Protein AF-A0A1F8FNV5-F1 (afdb_monomer_lite)

Structure (mmCIF, N/CA/C/O backbone):
data_AF-A0A1F8FNV5-F1
#
_entry.id   AF-A0A1F8FNV5-F1
#
loop_
_atom_site.group_PDB
_atom_site.id
_atom_site.type_symbol
_atom_site.label_atom_id
_atom_site.label_alt_id
_atom_site.label_comp_id
_atom_site.label_asym_id
_atom_site.label_entity_id
_atom_site.label_seq_id
_atom_site.pdbx_PDB_ins_code
_atom_site.Cartn_x
_atom_site.Cartn_y
_atom_site.Cartn_z
_atom_site.occupancy
_atom_site.B_iso_or_equiv
_atom_site.auth_seq_id
_atom_site.auth_comp_id
_atom_site.auth_asym_id
_atom_site.auth_atom_id
_atom_site.pdbx_PDB_model_num
ATOM 1 N N . MET A 1 1 ? -3.161 11.944 -20.448 1.00 60.00 1 MET A N 1
ATOM 2 C CA . MET A 1 1 ? -2.754 11.428 -19.120 1.00 60.00 1 MET A CA 1
ATOM 3 C C . MET A 1 1 ? -1.328 11.882 -18.838 1.00 60.00 1 MET A C 1
ATOM 5 O O . MET A 1 1 ? -0.490 11.651 -19.702 1.00 60.00 1 MET A O 1
ATOM 9 N N . ILE A 1 2 ? -1.041 12.537 -17.702 1.00 72.31 2 ILE A N 1
ATOM 10 C CA . ILE A 1 2 ? 0.276 13.173 -17.463 1.00 72.31 2 ILE A CA 1
ATOM 11 C C . ILE A 1 2 ? 1.441 12.173 -17.556 1.00 72.31 2 ILE A C 1
ATOM 13 O O . ILE A 1 2 ? 2.494 12.492 -18.090 1.00 72.31 2 ILE A O 1
ATOM 17 N N . TRP A 1 3 ? 1.211 10.926 -17.130 1.00 73.56 3 TRP A N 1
ATOM 18 C CA . TRP A 1 3 ? 2.199 9.847 -17.158 1.00 73.56 3 TRP A CA 1
ATOM 19 C C . TRP A 1 3 ? 2.614 9.444 -18.574 1.00 73.56 3 TRP A C 1
ATOM 21 O O . TRP A 1 3 ? 3.710 8.929 -18.764 1.00 73.56 3 TRP A O 1
ATOM 31 N N . GLY A 1 4 ? 1.788 9.743 -19.581 1.00 73.06 4 GLY A N 1
ATOM 32 C CA . GLY A 1 4 ? 2.148 9.562 -20.985 1.00 73.06 4 GLY A CA 1
ATOM 33 C C . GLY A 1 4 ? 3.328 10.435 -21.425 1.00 73.06 4 GLY A C 1
ATOM 34 O O . GLY A 1 4 ? 4.064 10.023 -22.313 1.00 73.06 4 GLY A O 1
ATOM 35 N N . PHE A 1 5 ? 3.556 11.585 -20.776 1.00 72.69 5 PHE A N 1
ATOM 36 C CA . PHE A 1 5 ? 4.727 12.435 -21.029 1.00 72.69 5 PHE A CA 1
ATOM 37 C C . PHE A 1 5 ? 6.020 11.889 -20.412 1.00 72.69 5 PHE A C 1
ATOM 39 O O . PHE A 1 5 ? 7.098 12.283 -20.841 1.00 72.69 5 PHE A O 1
ATOM 46 N N . PHE A 1 6 ? 5.922 11.018 -19.404 1.00 70.31 6 PHE A N 1
ATOM 47 C CA . PHE A 1 6 ? 7.083 10.423 -18.736 1.00 70.31 6 PHE A CA 1
ATOM 48 C C . PHE A 1 6 ? 7.410 9.038 -19.299 1.00 70.31 6 PHE A C 1
ATOM 50 O O . PHE A 1 6 ? 8.561 8.745 -19.576 1.00 70.31 6 PHE A O 1
ATOM 57 N N . TYR A 1 7 ? 6.394 8.205 -19.539 1.00 73.44 7 TYR A N 1
ATOM 58 C CA . TYR A 1 7 ? 6.582 6.808 -19.943 1.00 73.44 7 TYR A CA 1
ATOM 59 C C . TYR A 1 7 ? 6.260 6.540 -21.425 1.00 73.44 7 TYR A C 1
ATOM 61 O O . TYR A 1 7 ? 6.540 5.462 -21.947 1.00 73.44 7 TYR A O 1
ATOM 69 N N . GLY A 1 8 ? 5.671 7.504 -22.138 1.00 82.12 8 GLY A N 1
ATOM 70 C CA . GLY A 1 8 ? 5.003 7.282 -23.424 1.00 82.12 8 GLY A CA 1
ATOM 71 C C . GLY A 1 8 ? 3.547 6.839 -23.242 1.00 82.12 8 GLY A C 1
ATOM 72 O O . GLY A 1 8 ? 3.160 6.344 -22.185 1.00 82.12 8 GLY A O 1
ATOM 73 N N . PHE A 1 9 ? 2.713 7.016 -24.271 1.00 85.38 9 PHE A N 1
ATOM 74 C CA . PHE A 1 9 ? 1.255 6.857 -24.153 1.00 85.38 9 PHE A CA 1
ATOM 75 C C . PHE A 1 9 ? 0.815 5.479 -23.626 1.00 85.38 9 PHE A C 1
ATOM 77 O O . PHE A 1 9 ? 0.011 5.410 -22.698 1.00 85.38 9 PHE A O 1
ATOM 84 N N . ILE A 1 10 ? 1.370 4.392 -24.172 1.00 86.50 10 ILE A N 1
ATOM 85 C CA . ILE A 1 10 ? 0.997 3.016 -23.802 1.00 86.50 10 ILE A CA 1
ATOM 86 C C . ILE A 1 10 ? 1.397 2.711 -22.353 1.00 86.50 10 ILE A C 1
ATOM 88 O O . ILE A 1 10 ? 0.556 2.341 -21.540 1.00 86.50 10 ILE A O 1
ATOM 92 N N . ALA A 1 11 ? 2.671 2.913 -22.019 1.00 86.88 11 ALA A N 1
ATOM 93 C CA . ALA A 1 11 ? 3.224 2.629 -20.697 1.00 86.88 11 ALA A CA 1
ATOM 94 C C . ALA A 1 11 ? 2.630 3.544 -19.612 1.00 86.88 11 ALA A C 1
ATOM 96 O O . ALA A 1 11 ? 2.249 3.079 -18.541 1.00 86.88 11 ALA A O 1
ATOM 97 N N . GLY A 1 12 ? 2.422 4.826 -19.927 1.00 87.38 12 GLY A N 1
ATOM 98 C CA . GLY A 1 12 ? 1.705 5.752 -19.058 1.00 87.38 12 GLY A CA 1
ATOM 99 C C . GLY A 1 12 ? 0.284 5.268 -18.772 1.00 87.38 12 GLY A C 1
ATOM 100 O O . GLY A 1 12 ? -0.106 5.224 -17.610 1.00 87.38 12 GLY A O 1
ATOM 101 N N . THR A 1 13 ? -0.466 4.855 -19.804 1.00 89.31 13 THR A N 1
ATOM 102 C CA . THR A 1 13 ? -1.828 4.294 -19.668 1.00 89.31 13 THR A CA 1
ATOM 103 C C . THR A 1 13 ? -1.838 3.046 -18.794 1.00 89.31 13 THR A C 1
ATOM 105 O O . THR A 1 13 ? -2.632 2.962 -17.859 1.00 89.31 13 THR A O 1
ATOM 108 N N . ALA A 1 14 ? -0.914 2.118 -19.039 1.00 91.31 14 ALA A N 1
ATOM 109 C CA . ALA A 1 14 ? -0.746 0.908 -18.243 1.00 91.31 14 ALA A CA 1
ATOM 110 C C . ALA A 1 14 ? -0.481 1.219 -16.758 1.00 91.31 14 ALA A C 1
ATOM 112 O O . ALA A 1 14 ? -1.107 0.622 -15.882 1.00 91.31 14 ALA A O 1
ATOM 113 N N . PHE A 1 15 ? 0.374 2.205 -16.472 1.00 91.50 15 PHE A N 1
ATOM 114 C CA . PHE A 1 15 ? 0.646 2.662 -15.110 1.00 91.50 15 PHE A CA 1
ATOM 115 C C . PHE A 1 15 ? -0.618 3.174 -14.405 1.00 91.50 15 PHE A C 1
ATOM 117 O O . PHE A 1 15 ? -0.951 2.718 -13.313 1.00 91.50 15 PHE A O 1
ATOM 124 N N . THR A 1 16 ? -1.375 4.086 -15.022 1.00 89.81 16 THR A N 1
ATOM 125 C CA . THR A 1 16 ? -2.598 4.613 -14.386 1.00 89.81 16 THR A CA 1
ATOM 126 C C . THR A 1 16 ? -3.689 3.566 -14.258 1.00 89.81 16 THR A C 1
ATOM 128 O O . THR A 1 16 ? -4.356 3.543 -13.231 1.00 89.81 16 THR A O 1
ATOM 131 N N . LEU A 1 17 ? -3.859 2.677 -15.239 1.00 91.44 17 LEU A N 1
ATOM 132 C CA . LEU A 1 17 ? -4.793 1.560 -15.104 1.00 91.44 17 LEU A CA 1
ATOM 133 C C . LEU A 1 17 ? -4.410 0.657 -13.928 1.00 91.44 17 LEU A C 1
ATOM 135 O O . LEU A 1 17 ? -5.291 0.229 -13.191 1.00 91.44 17 LEU A O 1
ATOM 139 N N . SER A 1 18 ? -3.114 0.431 -13.695 1.00 93.06 18 SER A N 1
ATOM 140 C CA . SER A 1 18 ? -2.649 -0.308 -12.520 1.00 93.06 18 SER A CA 1
ATOM 141 C C . SER A 1 18 ? -2.999 0.398 -11.206 1.00 93.06 18 SER A C 1
ATOM 143 O O . SER A 1 18 ? -3.453 -0.259 -10.273 1.00 93.06 18 SER A O 1
ATOM 145 N N . LEU A 1 19 ? -2.827 1.722 -11.116 1.00 91.00 19 LEU A N 1
ATOM 146 C CA . LEU A 1 19 ? -3.227 2.489 -9.925 1.00 91.00 19 LEU A CA 1
ATOM 147 C C . LEU A 1 19 ? -4.746 2.475 -9.719 1.00 91.00 19 LEU A C 1
ATOM 149 O O . LEU A 1 19 ? -5.227 2.319 -8.602 1.00 91.00 19 LEU A O 1
ATOM 153 N N . LEU A 1 20 ? -5.519 2.591 -10.799 1.00 91.31 20 LEU A N 1
ATOM 154 C CA . LEU A 1 20 ? -6.975 2.483 -10.732 1.00 91.31 20 LEU A CA 1
ATOM 155 C C . LEU A 1 20 ? -7.422 1.098 -10.284 1.00 91.31 20 LEU A C 1
ATOM 157 O O . LEU A 1 20 ? -8.379 0.990 -9.525 1.00 91.31 20 LEU A O 1
ATOM 161 N N . PHE A 1 21 ? -6.737 0.050 -10.731 1.00 94.44 21 PHE A N 1
ATOM 162 C CA . PHE A 1 21 ? -7.049 -1.314 -10.332 1.00 94.44 21 PHE A CA 1
ATOM 163 C C . PHE A 1 21 ? -6.721 -1.572 -8.858 1.00 94.44 21 PHE A C 1
ATOM 165 O O . PHE A 1 21 ? -7.506 -2.215 -8.165 1.00 94.44 21 PHE A O 1
ATOM 172 N N . HIS A 1 22 ? -5.624 -0.999 -8.358 1.00 94.62 22 HIS A N 1
ATOM 173 C CA . HIS A 1 22 ? -5.305 -0.963 -6.932 1.00 94.62 22 HIS A CA 1
ATOM 174 C C . HIS A 1 22 ? -6.433 -0.292 -6.127 1.00 94.62 22 HIS A C 1
ATOM 176 O O . HIS A 1 22 ? -7.018 -0.905 -5.236 1.00 94.62 22 HIS A O 1
ATOM 182 N N . GLU A 1 23 ? -6.831 0.927 -6.488 1.00 92.94 23 GLU A N 1
ATOM 183 C CA . GLU A 1 23 ? -7.897 1.657 -5.782 1.00 92.94 23 GLU A CA 1
ATOM 184 C C . GLU A 1 23 ? -9.266 0.975 -5.898 1.00 92.94 23 GLU A C 1
ATOM 186 O O . GLU A 1 23 ? -10.062 0.949 -4.953 1.00 92.94 23 GLU A O 1
ATOM 191 N N . TYR A 1 24 ? -9.534 0.350 -7.044 1.00 92.62 24 TYR A N 1
ATOM 192 C CA . TYR A 1 24 ? -10.702 -0.499 -7.224 1.00 92.62 24 TYR A CA 1
ATOM 193 C C . TYR A 1 24 ? -10.688 -1.690 -6.259 1.00 92.62 24 TYR A C 1
ATOM 195 O O . TYR A 1 24 ? -11.745 -2.049 -5.746 1.00 92.62 24 TYR A O 1
ATOM 203 N N . GLY A 1 25 ? -9.524 -2.267 -5.949 1.00 94.44 25 GLY A N 1
ATOM 204 C CA . GLY A 1 25 ? -9.375 -3.312 -4.934 1.00 94.44 25 GLY A CA 1
ATOM 205 C C . GLY A 1 25 ? -9.914 -2.876 -3.570 1.00 94.44 25 GLY A C 1
ATOM 206 O O . GLY A 1 25 ? -10.724 -3.589 -2.969 1.00 94.44 25 GLY A O 1
ATOM 207 N N . HIS A 1 26 ? -9.565 -1.666 -3.121 1.00 94.00 26 HIS A N 1
ATOM 208 C CA . HIS A 1 26 ? -10.146 -1.080 -1.910 1.00 94.00 26 HIS A CA 1
ATOM 209 C C . HIS A 1 26 ? -11.661 -0.917 -2.030 1.00 94.00 26 HIS A C 1
ATOM 211 O O . HIS A 1 26 ? -12.399 -1.370 -1.155 1.00 94.00 26 HIS A O 1
ATOM 217 N N . TYR A 1 27 ? -12.138 -0.305 -3.116 1.00 92.88 27 TYR A N 1
ATOM 218 C CA . TYR A 1 27 ? -13.564 -0.062 -3.342 1.00 92.88 27 TYR A CA 1
ATOM 219 C C . TYR A 1 27 ? -14.387 -1.361 -3.345 1.00 92.88 27 TYR A C 1
ATOM 221 O O . TYR A 1 27 ? -15.448 -1.451 -2.716 1.00 92.88 27 TYR A O 1
ATOM 229 N N . TYR A 1 28 ? -13.886 -2.382 -4.036 1.00 93.56 28 TYR A N 1
ATOM 230 C CA . TYR A 1 28 ? -14.493 -3.701 -4.121 1.00 93.56 28 TYR A CA 1
ATOM 231 C C . TYR A 1 28 ? -14.581 -4.341 -2.734 1.00 93.56 28 TYR A C 1
ATOM 233 O O . TYR A 1 28 ? -15.657 -4.785 -2.323 1.00 93.56 28 TYR A O 1
ATOM 241 N N . TRP A 1 29 ? -13.484 -4.323 -1.968 1.00 94.62 29 TRP A N 1
ATOM 242 C CA . TRP A 1 29 ? -13.454 -4.942 -0.645 1.00 94.62 29 TRP A CA 1
ATOM 243 C C . TRP A 1 29 ? -14.277 -4.180 0.395 1.00 94.62 29 TRP A C 1
ATOM 245 O O . TRP A 1 29 ? -14.935 -4.807 1.220 1.00 94.62 29 TRP A O 1
ATOM 255 N N . MET A 1 30 ? -14.361 -2.848 0.303 1.00 92.12 30 MET A N 1
ATOM 256 C CA . MET A 1 30 ? -15.301 -2.052 1.105 1.00 92.12 30 MET A CA 1
ATOM 257 C C . MET A 1 30 ? -16.739 -2.552 0.930 1.00 92.12 30 MET A C 1
ATOM 259 O O . MET A 1 30 ? -17.473 -2.693 1.905 1.00 92.12 30 MET A O 1
ATOM 263 N N . GLY A 1 31 ? -17.143 -2.872 -0.305 1.00 89.44 31 GLY A N 1
ATOM 264 C CA . GLY A 1 31 ? -18.452 -3.469 -0.569 1.00 89.44 31 GLY A CA 1
ATOM 265 C C . GLY A 1 31 ? -18.643 -4.829 0.100 1.00 89.44 31 GLY A C 1
ATOM 266 O O . GLY A 1 31 ? -19.724 -5.096 0.621 1.00 89.44 31 GLY A O 1
ATOM 267 N N . ARG A 1 32 ? -17.594 -5.659 0.143 1.00 91.38 32 ARG A N 1
ATOM 268 C CA . ARG A 1 32 ? -17.628 -6.967 0.819 1.00 91.38 32 ARG A CA 1
ATOM 269 C C . ARG A 1 32 ? -17.734 -6.857 2.336 1.00 91.38 32 ARG A C 1
ATOM 271 O O . ARG A 1 32 ? -18.380 -7.699 2.947 1.00 91.38 32 ARG A O 1
ATOM 278 N N . GLU A 1 33 ? -17.152 -5.817 2.924 1.00 90.12 33 GLU A N 1
ATOM 279 C CA . GLU A 1 33 ? -17.253 -5.515 4.359 1.00 90.12 33 GLU A CA 1
ATOM 280 C C . GLU A 1 33 ? -18.575 -4.820 4.741 1.00 90.12 33 GLU A C 1
ATOM 282 O O . GLU A 1 33 ? -18.768 -4.441 5.896 1.00 90.12 33 GLU A O 1
ATOM 287 N N . GLY A 1 34 ? -19.497 -4.649 3.786 1.00 86.94 34 GLY A N 1
ATOM 288 C CA . GLY A 1 34 ? -20.822 -4.080 4.027 1.00 86.94 34 GLY A CA 1
ATOM 289 C C . GLY A 1 34 ? -20.883 -2.552 4.008 1.00 86.94 34 GLY A C 1
ATOM 290 O O . GLY A 1 34 ? -21.935 -2.001 4.325 1.00 86.94 34 GLY A O 1
ATOM 291 N N . ILE A 1 35 ? -19.807 -1.869 3.597 1.00 86.44 35 ILE A N 1
ATOM 292 C CA . ILE A 1 35 ? -19.787 -0.412 3.418 1.00 86.44 35 ILE A CA 1
ATOM 293 C C . ILE A 1 35 ? -20.585 -0.076 2.152 1.00 86.44 35 ILE A C 1
ATOM 295 O O . ILE A 1 35 ? -20.165 -0.346 1.014 1.00 86.44 35 ILE A O 1
ATOM 299 N N . LYS A 1 36 ? -21.774 0.487 2.358 1.00 80.38 36 LYS A N 1
ATOM 300 C CA . LYS A 1 36 ? -22.740 0.864 1.322 1.00 80.38 36 LYS A CA 1
ATOM 301 C C . LYS A 1 36 ? -22.416 2.240 0.764 1.00 80.38 36 LYS A C 1
ATOM 303 O O . LYS A 1 36 ? -22.396 2.413 -0.454 1.00 80.38 36 LYS A O 1
ATOM 308 N N . ASN A 1 37 ? -22.095 3.192 1.635 1.00 81.94 37 ASN A N 1
ATOM 309 C CA . ASN A 1 37 ? -21.825 4.569 1.248 1.00 81.94 37 ASN A CA 1
ATOM 310 C C . ASN A 1 37 ? -20.335 4.752 0.956 1.00 81.94 37 ASN A C 1
ATOM 312 O O . ASN A 1 37 ? -19.573 5.216 1.798 1.00 81.94 37 ASN A O 1
ATOM 316 N N . LYS A 1 38 ? -19.911 4.392 -0.256 1.00 83.69 38 LYS A N 1
ATOM 317 C CA . LYS A 1 38 ? -18.522 4.522 -0.721 1.00 83.69 38 LYS A CA 1
ATOM 318 C C . LYS A 1 38 ? -18.454 5.214 -2.072 1.00 83.69 38 LYS A C 1
ATOM 320 O O . LYS A 1 38 ? -19.315 5.007 -2.926 1.00 83.69 38 LYS A O 1
ATOM 325 N N . THR A 1 39 ? -17.420 6.021 -2.270 1.00 84.31 39 THR A N 1
ATOM 326 C CA . THR A 1 39 ? -17.154 6.687 -3.546 1.00 84.31 39 THR A CA 1
ATOM 327 C C . THR A 1 39 ? -15.730 6.409 -3.989 1.00 84.31 39 THR A C 1
ATOM 329 O O . THR A 1 39 ? -14.831 6.292 -3.160 1.00 84.31 39 THR A O 1
ATOM 332 N N . MET A 1 40 ? -15.527 6.326 -5.297 1.00 85.19 40 MET A N 1
ATOM 333 C CA . MET A 1 40 ? -14.205 6.322 -5.904 1.00 85.19 40 MET A CA 1
ATOM 334 C C . MET A 1 40 ? -14.077 7.620 -6.690 1.00 85.19 40 MET A C 1
ATOM 336 O O . MET A 1 40 ? -14.923 7.912 -7.535 1.00 85.19 40 MET A O 1
ATOM 340 N N . MET A 1 41 ? -13.073 8.429 -6.371 1.00 82.12 41 MET A N 1
ATOM 341 C CA . MET A 1 41 ? -12.809 9.679 -7.080 1.00 82.12 41 MET A CA 1
ATOM 342 C C . MET A 1 41 ? -11.436 9.602 -7.717 1.00 82.12 41 MET A C 1
ATOM 344 O O . MET A 1 41 ? -10.455 9.297 -7.049 1.00 82.12 41 MET A O 1
ATOM 348 N N . MET A 1 42 ? -11.363 9.877 -9.014 1.00 79.06 42 MET A N 1
ATOM 349 C CA . MET A 1 42 ? -10.081 10.000 -9.688 1.00 79.06 42 MET A CA 1
ATOM 350 C C . MET A 1 42 ? -9.433 11.329 -9.291 1.00 79.06 42 MET A C 1
ATOM 352 O O . MET A 1 42 ? -10.077 12.373 -9.361 1.00 79.06 42 MET A O 1
ATOM 356 N N . ILE A 1 43 ? -8.164 11.287 -8.896 1.00 75.75 43 ILE A N 1
ATOM 357 C CA . ILE A 1 43 ? -7.330 12.450 -8.596 1.00 75.75 43 ILE A CA 1
ATOM 358 C C . ILE A 1 43 ? -6.231 12.516 -9.662 1.00 75.75 43 ILE A C 1
ATOM 360 O O . ILE A 1 43 ? -5.167 11.918 -9.496 1.00 75.75 43 ILE A O 1
ATOM 364 N N . PRO A 1 44 ? -6.435 13.225 -10.782 1.00 63.12 44 PRO A N 1
ATOM 365 C CA . PRO A 1 44 ? -5.347 13.508 -11.708 1.00 63.12 44 PRO A CA 1
ATOM 366 C C . PRO A 1 44 ? -4.316 14.428 -11.029 1.00 63.12 44 PRO A C 1
ATOM 368 O O . PRO A 1 44 ? -4.722 15.443 -10.464 1.00 63.12 44 PRO A O 1
ATOM 371 N N . PRO A 1 45 ? -2.999 14.150 -11.088 1.00 60.88 45 PRO A N 1
ATOM 372 C CA . PRO A 1 45 ? -2.308 13.018 -11.725 1.00 60.88 45 PRO A CA 1
ATOM 373 C C . PRO A 1 45 ? -2.054 11.786 -10.834 1.00 60.88 45 PRO A C 1
ATOM 375 O O . PRO A 1 45 ? -1.528 10.786 -11.321 1.00 60.88 45 PRO A O 1
ATOM 378 N N . PHE A 1 46 ? -2.371 11.873 -9.546 1.00 64.62 46 PHE A N 1
ATOM 379 C CA . PHE A 1 46 ? -1.928 10.958 -8.492 1.00 64.62 46 PHE A CA 1
ATOM 380 C C . PHE A 1 46 ? -2.617 9.583 -8.472 1.00 64.62 46 PHE A C 1
ATOM 382 O O . PHE A 1 46 ? -2.105 8.675 -7.828 1.00 64.62 46 PHE A O 1
ATOM 389 N N . GLY A 1 47 ? -3.726 9.396 -9.193 1.00 71.88 47 GLY A N 1
ATOM 390 C CA . GLY A 1 47 ? -4.426 8.111 -9.285 1.00 71.88 47 GLY A CA 1
ATOM 391 C C . GLY A 1 47 ? -5.910 8.260 -8.983 1.00 71.88 47 GLY A C 1
ATOM 392 O O . GLY A 1 47 ? -6.556 9.151 -9.527 1.00 71.88 47 GLY A O 1
ATOM 393 N N . ALA A 1 48 ? -6.459 7.397 -8.136 1.00 77.50 48 ALA A N 1
ATOM 394 C CA . ALA A 1 48 ? -7.798 7.543 -7.574 1.00 77.50 48 ALA A CA 1
ATOM 395 C C . ALA A 1 48 ? -7.733 7.420 -6.052 1.00 77.50 48 ALA A C 1
ATOM 397 O O . ALA A 1 48 ? -6.689 7.100 -5.501 1.00 77.50 48 ALA A O 1
ATOM 398 N N . ILE A 1 49 ? -8.838 7.716 -5.383 1.00 81.25 49 ILE A N 1
ATOM 399 C CA . ILE A 1 49 ? -9.005 7.454 -3.962 1.00 81.25 49 ILE A CA 1
ATOM 400 C C . ILE A 1 49 ? -10.358 6.788 -3.738 1.00 81.25 49 ILE A C 1
ATOM 402 O O . ILE A 1 49 ? -11.400 7.286 -4.190 1.00 81.25 49 ILE A O 1
ATOM 406 N N . ALA A 1 50 ? -10.350 5.653 -3.046 1.00 81.50 50 ALA A N 1
ATOM 407 C CA . ALA A 1 50 ? -11.552 5.036 -2.505 1.00 81.50 50 ALA A CA 1
ATOM 408 C C . ALA A 1 50 ? -11.855 5.611 -1.112 1.00 81.50 50 ALA A C 1
ATOM 410 O O . ALA A 1 50 ? -11.092 5.420 -0.166 1.00 81.50 50 ALA A O 1
ATOM 411 N N . ILE A 1 51 ? -12.989 6.302 -0.970 1.00 81.50 51 ILE A N 1
ATOM 412 C CA . ILE A 1 51 ? -13.385 6.959 0.282 1.00 81.50 51 ILE A CA 1
ATOM 413 C C . ILE A 1 51 ? -14.669 6.322 0.826 1.00 81.50 51 ILE A C 1
ATOM 415 O O . ILE A 1 51 ? -15.707 6.366 0.145 1.00 81.50 51 ILE A O 1
ATOM 419 N N . PRO A 1 52 ? -14.650 5.775 2.056 1.00 82.12 52 PRO A N 1
ATOM 420 C CA . PRO A 1 52 ? -15.871 5.440 2.772 1.00 82.12 52 PRO A CA 1
ATOM 421 C C . PRO A 1 52 ? -16.515 6.722 3.325 1.00 82.12 52 PRO A C 1
ATOM 423 O O . PRO A 1 52 ? -15.839 7.604 3.851 1.00 82.12 52 PRO A O 1
ATOM 426 N N . LYS A 1 53 ? -17.838 6.838 3.228 1.00 81.56 53 LYS A N 1
ATOM 427 C CA . LYS A 1 53 ? -18.622 7.930 3.836 1.00 81.56 53 LYS A CA 1
ATOM 428 C C . LYS A 1 53 ? -19.263 7.519 5.165 1.00 81.56 53 LYS A C 1
ATOM 430 O O . LYS A 1 53 ? -20.114 8.228 5.691 1.00 81.56 53 LYS A O 1
ATOM 435 N N . GLU A 1 54 ? -18.871 6.367 5.688 1.00 80.94 54 GLU A N 1
ATOM 436 C CA . GLU A 1 54 ? -19.305 5.816 6.967 1.00 80.94 54 GLU A CA 1
ATOM 437 C C . GLU A 1 54 ? -18.110 5.157 7.681 1.00 80.94 54 GLU A C 1
ATOM 439 O O . GLU A 1 54 ? -17.124 4.823 7.018 1.00 80.94 54 GLU A O 1
ATOM 444 N N . PRO A 1 55 ? -18.142 5.009 9.020 1.00 79.50 55 PRO A N 1
ATOM 445 C CA . PRO A 1 55 ? -17.041 4.414 9.776 1.00 79.50 55 PRO A CA 1
ATOM 446 C C . PRO A 1 55 ? -16.750 2.961 9.379 1.00 79.50 55 PRO A C 1
ATOM 448 O O . PRO A 1 55 ? -17.628 2.241 8.903 1.00 79.50 55 PRO A O 1
ATOM 451 N N . TRP A 1 56 ? -15.527 2.501 9.649 1.00 84.31 56 TRP A N 1
ATOM 452 C CA . TRP A 1 56 ? -15.160 1.094 9.484 1.00 84.31 56 TRP A CA 1
ATOM 453 C C . TRP A 1 56 ? -16.002 0.188 10.391 1.00 84.31 56 TRP A C 1
ATOM 455 O O . TRP A 1 56 ? -16.216 0.497 11.564 1.00 84.31 56 TRP A O 1
ATOM 465 N N . SER A 1 57 ? -16.426 -0.964 9.870 1.00 83.56 57 SER A N 1
ATOM 466 C CA . SER A 1 57 ? -17.212 -1.951 10.623 1.00 83.56 57 SER A CA 1
ATOM 467 C C . SER A 1 57 ? -16.402 -2.635 11.734 1.00 83.56 57 SER A C 1
ATOM 469 O O . SER A 1 57 ? -16.934 -2.944 12.799 1.00 83.56 57 SER A O 1
ATOM 471 N N . SER A 1 58 ? -15.102 -2.847 11.519 1.00 90.31 58 SER A N 1
ATOM 472 C CA . SER A 1 58 ? -14.156 -3.314 12.534 1.00 90.31 58 SER A CA 1
ATOM 473 C C . SER A 1 58 ? -12.720 -2.937 12.169 1.00 90.31 58 SER A C 1
ATOM 475 O O . SER A 1 58 ? -12.421 -2.600 11.021 1.00 90.31 58 SER A O 1
ATOM 477 N N . LEU A 1 59 ? -11.807 -3.063 13.134 1.00 89.81 59 LEU A N 1
ATOM 478 C CA . LEU A 1 59 ? -10.364 -2.963 12.885 1.00 89.81 59 LEU A CA 1
ATOM 479 C C . LEU A 1 59 ? -9.875 -4.023 11.880 1.00 89.81 59 LEU A C 1
ATOM 481 O O . LEU A 1 59 ? -8.958 -3.776 11.100 1.00 89.81 59 LEU A O 1
ATOM 485 N N . GLY A 1 60 ? -10.512 -5.198 11.866 1.00 91.88 60 GLY A N 1
ATOM 486 C CA . GLY A 1 60 ? -10.212 -6.253 10.899 1.00 91.88 60 GLY A CA 1
ATOM 487 C C . GLY A 1 60 ? -10.669 -5.903 9.489 1.00 91.88 60 GLY A C 1
ATOM 488 O O . GLY A 1 60 ? -9.956 -6.192 8.530 1.00 91.88 60 GLY A O 1
ATOM 489 N N . ALA A 1 61 ? -11.820 -5.241 9.364 1.00 91.88 61 ALA A N 1
ATOM 490 C CA . ALA A 1 61 ? -12.324 -4.757 8.086 1.00 91.88 61 ALA A CA 1
ATOM 491 C C . ALA A 1 61 ? -11.404 -3.682 7.494 1.00 91.88 61 ALA A C 1
ATOM 493 O O . ALA A 1 61 ? -11.047 -3.783 6.323 1.00 91.88 61 ALA A O 1
ATOM 494 N N . GLU A 1 62 ? -10.955 -2.711 8.301 1.00 91.88 62 GLU A N 1
ATOM 495 C CA . GLU A 1 62 ? -9.980 -1.695 7.872 1.00 91.88 62 GLU A CA 1
ATOM 496 C C . GLU A 1 62 ? -8.707 -2.351 7.313 1.00 91.88 62 GLU A C 1
ATOM 498 O O . GLU A 1 62 ? -8.309 -2.052 6.185 1.00 91.88 62 GLU A O 1
ATOM 503 N N . ALA A 1 63 ? -8.135 -3.317 8.042 1.00 93.75 63 ALA A N 1
ATOM 504 C CA . ALA A 1 63 ? -6.939 -4.036 7.608 1.00 93.75 63 ALA A CA 1
ATOM 505 C C . ALA A 1 63 ? -7.169 -4.843 6.317 1.00 93.75 63 ALA A C 1
ATOM 507 O O . ALA A 1 63 ? -6.350 -4.788 5.405 1.00 93.75 63 ALA A O 1
ATOM 508 N N . ARG A 1 64 ? -8.283 -5.577 6.191 1.00 95.06 64 ARG A N 1
ATOM 509 C CA . ARG A 1 64 ? -8.584 -6.351 4.971 1.00 95.06 64 ARG A CA 1
ATOM 510 C C . ARG A 1 64 ? -8.809 -5.460 3.753 1.00 95.06 64 ARG A C 1
ATOM 512 O O . ARG A 1 64 ? -8.330 -5.787 2.670 1.00 95.06 64 ARG A O 1
ATOM 519 N N . ILE A 1 65 ? -9.497 -4.333 3.928 1.00 94.06 65 ILE A N 1
ATOM 520 C CA . ILE A 1 65 ? -9.683 -3.341 2.865 1.00 94.06 65 ILE A CA 1
ATOM 521 C C . ILE A 1 65 ? -8.329 -2.774 2.446 1.00 94.06 65 ILE A C 1
ATOM 523 O O . ILE A 1 65 ? -8.068 -2.692 1.250 1.00 94.06 65 ILE A O 1
ATOM 527 N N . ALA A 1 66 ? -7.462 -2.421 3.396 1.00 93.25 66 ALA A N 1
ATOM 528 C CA . ALA A 1 66 ? -6.124 -1.912 3.107 1.00 93.25 66 ALA A CA 1
ATOM 529 C C . ALA A 1 66 ? -5.234 -2.946 2.395 1.00 93.25 66 ALA A C 1
ATOM 531 O O . ALA A 1 66 ? -4.520 -2.590 1.470 1.00 93.25 66 ALA A O 1
ATOM 532 N N . LEU A 1 67 ? -5.327 -4.236 2.736 1.00 95.88 67 LEU A N 1
ATOM 533 C CA . LEU A 1 67 ? -4.624 -5.311 2.017 1.00 95.88 67 LEU A CA 1
ATOM 534 C C . LEU A 1 67 ? -5.122 -5.492 0.573 1.00 95.88 67 LEU A C 1
ATOM 536 O O . LEU A 1 67 ? -4.357 -5.921 -0.291 1.00 95.88 67 LEU A O 1
ATOM 540 N N . ALA A 1 68 ? -6.396 -5.189 0.302 1.00 96.12 68 ALA A N 1
ATOM 541 C CA . ALA A 1 68 ? -7.003 -5.430 -1.003 1.00 96.12 68 ALA A CA 1
ATOM 542 C C . ALA A 1 68 ? -6.382 -4.577 -2.119 1.00 96.12 68 ALA A C 1
ATOM 544 O O . ALA A 1 68 ? -6.201 -5.093 -3.218 1.00 96.12 68 ALA A O 1
ATOM 545 N N . GLY A 1 69 ? -6.018 -3.318 -1.856 1.00 93.94 69 GLY A N 1
ATOM 546 C CA . GLY A 1 69 ? -5.420 -2.455 -2.882 1.00 93.94 69 GLY A CA 1
ATOM 547 C C . GLY A 1 69 ? -4.087 -3.000 -3.398 1.00 93.94 69 GLY A C 1
ATOM 548 O O . GLY A 1 69 ? -3.988 -3.350 -4.574 1.00 93.94 69 GLY A O 1
ATOM 549 N N . PRO A 1 70 ? -3.092 -3.209 -2.523 1.00 94.88 70 PRO A N 1
ATOM 550 C CA . PRO A 1 70 ? -1.814 -3.838 -2.858 1.00 94.88 70 PRO A CA 1
ATOM 551 C C . PRO A 1 70 ? -1.951 -5.271 -3.379 1.00 94.88 70 PRO A C 1
ATOM 553 O O . PRO A 1 70 ? -1.172 -5.684 -4.235 1.00 94.88 70 PRO A O 1
ATOM 556 N N . GLY A 1 71 ? -2.964 -6.024 -2.937 1.00 97.00 71 GLY A N 1
ATOM 557 C CA . GLY A 1 71 ? -3.299 -7.324 -3.523 1.00 97.00 71 GLY A CA 1
ATOM 558 C C . GLY A 1 71 ? -3.705 -7.219 -4.998 1.00 97.00 71 GLY A C 1
ATOM 559 O O . GLY A 1 71 ? -3.219 -7.982 -5.831 1.00 97.00 71 GLY A O 1
ATOM 560 N N . PHE A 1 72 ? -4.540 -6.241 -5.351 1.00 96.69 72 PHE A N 1
ATOM 561 C CA . PHE A 1 72 ? -4.901 -5.955 -6.744 1.00 96.69 72 PHE A CA 1
ATOM 562 C C . PHE A 1 72 ? -3.721 -5.361 -7.524 1.00 96.69 72 PHE A C 1
ATOM 564 O O . PHE A 1 72 ? -3.506 -5.721 -8.680 1.00 96.69 72 PHE A O 1
ATOM 571 N N . GLY A 1 73 ? -2.909 -4.523 -6.880 1.00 95.75 73 GLY A N 1
ATOM 572 C CA . GLY A 1 73 ? -1.669 -3.991 -7.440 1.00 95.75 73 GLY A CA 1
ATOM 573 C C . GLY A 1 73 ? -0.631 -5.072 -7.753 1.00 95.75 73 GLY A C 1
ATOM 574 O O . GLY A 1 73 ? 0.079 -4.978 -8.751 1.00 95.75 73 GLY A O 1
ATOM 575 N N . LEU A 1 74 ? -0.573 -6.143 -6.957 1.00 97.38 74 LEU A N 1
ATOM 576 C CA . LEU A 1 74 ? 0.230 -7.326 -7.266 1.00 97.38 74 LEU A CA 1
ATOM 577 C C . LEU A 1 74 ? -0.289 -8.031 -8.524 1.00 97.38 74 LEU A C 1
ATOM 579 O O . LEU A 1 74 ? 0.501 -8.388 -9.394 1.00 97.38 74 LEU A O 1
ATOM 583 N N . VAL A 1 75 ? -1.608 -8.199 -8.657 1.00 97.75 75 VAL A N 1
ATOM 584 C CA . VAL A 1 75 ? -2.214 -8.817 -9.848 1.00 97.75 75 VAL A CA 1
ATOM 585 C C . VAL A 1 75 ? -1.906 -8.006 -11.110 1.00 97.75 75 VAL A C 1
ATOM 587 O O . VAL A 1 75 ? -1.507 -8.583 -12.124 1.00 97.75 75 VAL A O 1
ATOM 590 N N . SER A 1 76 ? -2.029 -6.677 -11.062 1.00 96.75 76 SER A N 1
ATOM 591 C CA . SER A 1 76 ? -1.660 -5.834 -12.204 1.00 96.75 76 SER A CA 1
ATOM 592 C C . SER A 1 76 ? -0.155 -5.862 -12.482 1.00 96.75 76 SER A C 1
ATOM 594 O O . SER A 1 76 ? 0.233 -5.908 -13.648 1.00 96.75 76 SER A O 1
ATOM 596 N N . ALA A 1 77 ? 0.699 -5.914 -11.456 1.00 96.94 77 ALA A N 1
ATOM 597 C CA . ALA A 1 77 ? 2.143 -6.066 -11.629 1.00 96.94 77 ALA A CA 1
ATOM 598 C C . ALA A 1 77 ? 2.513 -7.389 -12.324 1.00 96.94 77 ALA A C 1
ATOM 600 O O . ALA A 1 77 ? 3.348 -7.386 -13.226 1.00 96.94 77 ALA A O 1
ATOM 601 N N . VAL A 1 78 ? 1.857 -8.504 -11.977 1.00 97.81 78 VAL A N 1
ATOM 602 C CA . VAL A 1 78 ? 2.035 -9.791 -12.676 1.00 97.81 78 VAL A CA 1
ATOM 603 C C . VAL A 1 78 ? 1.628 -9.667 -14.145 1.00 97.81 78 VAL A C 1
ATOM 605 O O . VAL A 1 78 ? 2.369 -10.100 -15.027 1.00 97.81 78 VAL A O 1
ATOM 608 N N . ALA A 1 79 ? 0.484 -9.043 -14.434 1.00 96.94 79 ALA A N 1
ATOM 609 C CA . ALA A 1 79 ? 0.028 -8.845 -15.810 1.00 96.94 79 ALA A CA 1
ATOM 610 C C . ALA A 1 79 ? 1.015 -7.995 -16.634 1.00 96.94 79 ALA A C 1
ATOM 612 O O . ALA A 1 79 ? 1.299 -8.311 -17.795 1.00 96.94 79 ALA A O 1
ATOM 613 N N . LEU A 1 80 ? 1.580 -6.945 -16.033 1.00 96.44 80 LEU A N 1
ATOM 614 C CA . LEU A 1 80 ? 2.584 -6.095 -16.675 1.00 96.44 80 LEU A CA 1
ATOM 615 C C . LEU A 1 80 ? 3.912 -6.820 -16.884 1.00 96.44 80 LEU A C 1
ATOM 617 O O . LEU A 1 80 ? 4.481 -6.704 -17.969 1.00 96.44 80 LEU A O 1
ATOM 621 N N . LEU A 1 81 ? 4.358 -7.627 -15.917 1.00 96.69 81 LEU A N 1
ATOM 622 C CA . LEU A 1 81 ? 5.544 -8.470 -16.060 1.00 96.69 81 LEU A CA 1
ATOM 623 C C . LEU A 1 81 ? 5.397 -9.415 -17.258 1.00 96.69 81 LEU A C 1
ATOM 625 O O . LEU A 1 81 ? 6.261 -9.440 -18.132 1.00 96.69 81 LEU A O 1
ATOM 629 N N . LEU A 1 82 ? 4.280 -10.146 -17.341 1.00 96.31 82 LEU A N 1
ATOM 630 C CA . LEU A 1 82 ? 4.001 -11.058 -18.456 1.00 96.31 82 LEU A CA 1
ATOM 631 C C . LEU A 1 82 ? 3.977 -10.316 -19.796 1.00 96.31 82 LEU A C 1
ATOM 633 O O . LEU A 1 82 ? 4.581 -10.765 -20.768 1.00 96.31 82 LEU A O 1
ATOM 637 N N . THR A 1 83 ? 3.346 -9.142 -19.838 1.00 94.06 83 THR A N 1
ATOM 638 C CA . THR A 1 83 ? 3.326 -8.282 -21.031 1.00 94.06 83 THR A CA 1
ATOM 639 C C . THR A 1 83 ? 4.743 -7.838 -21.419 1.00 94.06 83 THR A C 1
ATOM 641 O O . THR A 1 83 ? 5.122 -7.894 -22.588 1.00 94.06 83 THR A O 1
ATOM 644 N N . GLY A 1 84 ? 5.564 -7.439 -20.447 1.00 92.50 84 GLY A N 1
ATOM 645 C CA . GLY A 1 84 ? 6.955 -7.042 -20.664 1.00 92.50 84 GLY A CA 1
ATOM 646 C C . GLY A 1 84 ? 7.832 -8.180 -21.193 1.00 92.50 84 GLY A C 1
ATOM 647 O O . GLY A 1 84 ? 8.701 -7.932 -22.029 1.00 92.50 84 GLY A O 1
ATOM 648 N N . VAL A 1 85 ? 7.583 -9.418 -20.756 1.00 92.38 85 VAL A N 1
ATOM 649 C CA . VAL A 1 85 ? 8.274 -10.623 -21.242 1.00 92.38 85 VAL A CA 1
ATOM 650 C C . VAL A 1 85 ? 7.855 -10.965 -22.673 1.00 92.38 85 VAL A C 1
ATOM 652 O O . VAL A 1 85 ? 8.720 -11.199 -23.511 1.00 92.38 85 VAL A O 1
ATOM 655 N N . VAL A 1 86 ? 6.553 -10.950 -22.973 1.00 93.81 86 VAL A N 1
ATOM 656 C CA . VAL A 1 86 ? 6.023 -11.336 -24.295 1.00 93.81 86 VAL A CA 1
ATOM 657 C C . VAL A 1 86 ? 6.409 -10.335 -25.384 1.00 93.81 86 VAL A C 1
ATOM 659 O O . VAL A 1 86 ? 6.812 -10.735 -26.472 1.00 93.81 86 VAL A O 1
ATOM 662 N N . PHE A 1 87 ? 6.295 -9.035 -25.108 1.00 91.94 87 PHE A N 1
ATOM 663 C CA . PHE A 1 87 ? 6.522 -7.989 -26.113 1.00 91.94 87 PHE A CA 1
ATOM 664 C C . PHE A 1 87 ? 7.938 -7.397 -26.083 1.00 91.94 87 PHE A C 1
ATOM 666 O O . PHE A 1 87 ? 8.261 -6.557 -26.920 1.00 91.94 87 PHE A O 1
ATOM 673 N N . GLY A 1 88 ? 8.771 -7.763 -25.102 1.00 88.75 88 GLY A N 1
ATOM 674 C CA . GLY A 1 88 ? 10.143 -7.258 -24.972 1.00 88.75 88 GLY A CA 1
ATOM 675 C C . GLY A 1 88 ? 10.251 -5.744 -24.735 1.00 88.75 88 GLY A C 1
ATOM 676 O O . GLY A 1 88 ? 11.317 -5.162 -24.919 1.00 88.75 88 GLY A O 1
ATOM 677 N N . SER A 1 89 ? 9.161 -5.075 -24.344 1.00 89.75 89 SER A N 1
ATOM 678 C CA . SER A 1 89 ? 9.125 -3.615 -24.242 1.00 89.75 89 SER A CA 1
ATOM 679 C C . SER A 1 89 ? 9.827 -3.115 -22.980 1.00 89.75 89 SER A C 1
ATOM 681 O O . SER A 1 89 ? 9.318 -3.283 -21.869 1.00 89.75 89 SER A O 1
ATOM 683 N N . TYR A 1 90 ? 10.953 -2.416 -23.153 1.00 90.50 90 TYR A N 1
ATOM 684 C CA . TYR A 1 90 ? 11.681 -1.780 -22.050 1.00 90.50 90 TYR A CA 1
ATOM 685 C C . TYR A 1 90 ? 10.792 -0.825 -21.235 1.00 90.50 90 TYR A C 1
ATOM 687 O O . TYR A 1 90 ? 10.780 -0.877 -20.010 1.00 90.50 90 TYR A O 1
ATOM 695 N N . LYS A 1 91 ? 9.936 -0.038 -21.902 1.00 91.06 91 LYS A N 1
ATOM 696 C CA . LYS A 1 91 ? 8.999 0.889 -21.240 1.00 91.06 91 LYS A CA 1
ATOM 697 C C . LYS A 1 91 ? 7.997 0.172 -20.329 1.00 91.06 91 LYS A C 1
ATOM 699 O O . LYS A 1 91 ? 7.666 0.682 -19.260 1.00 91.06 91 LYS A O 1
ATOM 704 N N . ILE A 1 92 ? 7.525 -1.014 -20.721 1.00 93.38 92 ILE A N 1
ATOM 705 C CA . ILE A 1 92 ? 6.633 -1.833 -19.884 1.00 93.38 92 ILE A CA 1
ATOM 706 C C . ILE A 1 92 ? 7.394 -2.449 -18.708 1.00 93.38 92 ILE A C 1
ATOM 708 O O . ILE A 1 92 ? 6.851 -2.490 -17.606 1.00 93.38 92 ILE A O 1
ATOM 712 N N . LYS A 1 93 ? 8.656 -2.856 -18.889 1.00 93.69 93 LYS A N 1
ATOM 713 C CA . LYS A 1 93 ? 9.504 -3.318 -17.778 1.00 93.69 93 LYS A CA 1
ATOM 714 C C . LYS A 1 93 ? 9.747 -2.214 -16.750 1.00 93.69 93 LYS A C 1
ATOM 716 O O . LYS A 1 93 ? 9.539 -2.449 -15.561 1.00 93.69 93 LYS A O 1
ATOM 721 N N . ILE A 1 94 ? 10.087 -1.000 -17.192 1.00 93.62 94 ILE A N 1
ATOM 722 C CA . ILE A 1 94 ? 10.190 0.168 -16.304 1.00 93.62 94 ILE A CA 1
ATOM 723 C C . ILE A 1 94 ? 8.852 0.421 -15.598 1.00 93.62 94 ILE A C 1
ATOM 725 O O . ILE A 1 94 ? 8.815 0.553 -14.381 1.00 93.62 94 ILE A O 1
ATOM 729 N N . THR A 1 95 ? 7.736 0.391 -16.331 1.00 93.69 95 THR A N 1
ATOM 730 C CA . THR A 1 95 ? 6.398 0.582 -15.743 1.00 93.69 95 THR A CA 1
ATOM 731 C C . THR A 1 95 ? 6.069 -0.476 -14.690 1.00 93.69 95 THR A C 1
ATOM 733 O O . THR A 1 95 ? 5.524 -0.146 -13.641 1.00 93.69 95 THR A O 1
ATOM 736 N N . THR A 1 96 ? 6.422 -1.740 -14.939 1.00 96.31 96 THR A N 1
ATOM 737 C CA . THR A 1 96 ? 6.249 -2.850 -13.987 1.00 96.31 96 THR A CA 1
ATOM 738 C C . THR A 1 96 ? 7.021 -2.568 -12.702 1.00 96.31 96 THR A C 1
ATOM 740 O O . THR A 1 96 ? 6.456 -2.657 -11.613 1.00 96.31 96 THR A O 1
ATOM 743 N N . PHE A 1 97 ? 8.282 -2.144 -12.826 1.00 94.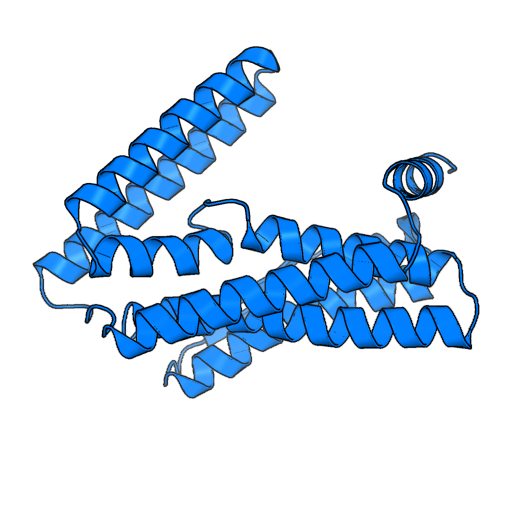56 97 PHE A N 1
ATOM 744 C CA . PHE A 1 97 ? 9.111 -1.742 -11.693 1.00 94.56 97 PHE A CA 1
ATOM 745 C C . PHE A 1 97 ? 8.488 -0.573 -10.919 1.00 94.56 97 PHE A C 1
ATOM 747 O O . PHE A 1 97 ? 8.339 -0.661 -9.702 1.00 94.56 97 PHE A O 1
ATOM 754 N N . THR A 1 98 ? 8.035 0.481 -11.605 1.00 92.44 98 THR A N 1
ATOM 755 C CA . THR A 1 98 ? 7.367 1.631 -10.974 1.00 92.44 98 THR A CA 1
ATOM 756 C C . THR A 1 98 ? 6.093 1.219 -10.236 1.00 92.44 98 THR A C 1
ATOM 758 O O . THR A 1 98 ? 5.875 1.652 -9.107 1.00 92.44 98 THR A O 1
ATOM 761 N N . VAL A 1 99 ? 5.257 0.359 -10.826 1.00 94.12 99 VAL A N 1
ATOM 762 C CA . VAL A 1 99 ? 4.051 -0.170 -10.166 1.00 94.12 99 VAL A CA 1
ATOM 763 C C . VAL A 1 99 ? 4.420 -0.933 -8.896 1.00 94.12 99 VAL A C 1
ATOM 765 O O . VAL A 1 99 ? 3.808 -0.699 -7.852 1.00 94.12 99 VAL A O 1
ATOM 768 N N . CYS A 1 100 ? 5.421 -1.813 -8.951 1.00 94.88 100 CYS A N 1
ATOM 769 C CA . CYS A 1 100 ? 5.886 -2.538 -7.772 1.00 94.88 100 CYS A CA 1
ATOM 770 C C . CYS A 1 100 ? 6.410 -1.591 -6.691 1.00 94.88 100 CYS A C 1
ATOM 772 O O . CYS A 1 100 ? 6.043 -1.752 -5.529 1.00 94.88 100 CYS A O 1
ATOM 774 N N . LEU A 1 101 ? 7.208 -0.586 -7.062 1.00 91.62 101 LEU A N 1
ATOM 775 C CA . LEU A 1 101 ? 7.720 0.413 -6.127 1.00 91.62 101 LEU A CA 1
ATOM 776 C C . LEU A 1 101 ? 6.598 1.188 -5.437 1.00 91.62 101 LEU A C 1
ATOM 778 O O . LEU A 1 101 ? 6.627 1.320 -4.218 1.00 91.62 101 LEU A O 1
ATOM 782 N N . VAL A 1 102 ? 5.599 1.667 -6.184 1.00 90.75 102 VAL A N 1
ATOM 783 C CA . VAL A 1 102 ? 4.470 2.415 -5.608 1.00 90.75 102 VAL A CA 1
ATOM 784 C C . VAL A 1 102 ? 3.677 1.542 -4.634 1.00 90.75 102 VAL A C 1
ATOM 786 O O . VAL A 1 102 ? 3.381 1.979 -3.525 1.00 90.75 102 VAL A O 1
ATOM 789 N N . ASN A 1 103 ? 3.388 0.289 -5.001 1.00 92.50 103 ASN A N 1
ATOM 790 C CA . ASN A 1 103 ? 2.681 -0.633 -4.108 1.00 92.50 103 ASN A CA 1
ATOM 791 C C . ASN A 1 103 ? 3.499 -0.951 -2.850 1.00 92.50 103 ASN A C 1
ATOM 793 O O . ASN A 1 103 ? 2.960 -0.898 -1.750 1.00 92.50 103 ASN A O 1
ATOM 797 N N . LEU A 1 104 ? 4.797 -1.242 -2.990 1.00 90.38 104 LEU A N 1
ATOM 798 C CA . LEU A 1 104 ? 5.685 -1.506 -1.854 1.00 90.38 104 LEU A CA 1
ATOM 799 C C . LEU A 1 104 ? 5.818 -0.282 -0.944 1.00 90.38 104 LEU A C 1
ATOM 801 O O . LEU A 1 104 ? 5.795 -0.435 0.274 1.00 90.38 104 LEU A O 1
ATOM 805 N N . PHE A 1 105 ? 5.906 0.922 -1.510 1.00 86.62 105 PHE A N 1
ATOM 806 C CA . PHE A 1 105 ? 5.945 2.164 -0.744 1.00 86.62 105 PHE A CA 1
ATOM 807 C C . PHE A 1 105 ? 4.658 2.358 0.067 1.00 86.62 105 PHE A C 1
ATOM 809 O O . PHE A 1 105 ? 4.735 2.585 1.274 1.00 86.62 105 PHE A O 1
ATOM 816 N N . ASN A 1 106 ? 3.488 2.169 -0.554 1.00 86.12 106 ASN A N 1
ATOM 817 C CA . ASN A 1 106 ? 2.198 2.233 0.140 1.00 86.12 106 ASN A CA 1
ATOM 818 C C . ASN A 1 106 ? 2.062 1.172 1.245 1.00 86.12 106 ASN A C 1
ATOM 820 O O . ASN A 1 106 ? 1.345 1.394 2.217 1.00 86.12 106 ASN A O 1
ATOM 824 N N . PHE A 1 107 ? 2.746 0.032 1.128 1.00 84.00 107 PHE A N 1
ATOM 825 C CA . PHE A 1 107 ? 2.640 -1.073 2.083 1.00 84.00 107 PHE A CA 1
ATOM 826 C C . PHE A 1 107 ? 3.649 -1.029 3.229 1.00 84.00 107 PHE A C 1
ATOM 828 O O . PHE A 1 107 ? 3.307 -1.382 4.352 1.00 84.00 107 PHE A O 1
ATOM 835 N N . TRP A 1 108 ? 4.889 -0.617 2.982 1.00 79.44 108 TRP A N 1
ATOM 836 C CA . TRP A 1 108 ? 5.944 -0.667 3.998 1.00 79.44 108 TRP A CA 1
ATOM 837 C C . TRP A 1 108 ? 6.083 0.620 4.795 1.00 79.44 108 TRP A C 1
ATOM 839 O O . TRP A 1 108 ? 6.574 0.577 5.921 1.00 79.44 108 TRP A O 1
ATOM 849 N N . ALA A 1 109 ? 5.640 1.754 4.253 1.00 73.62 109 ALA A N 1
ATOM 850 C CA . ALA A 1 109 ? 5.626 2.995 5.004 1.00 73.62 109 ALA A CA 1
ATOM 851 C C . ALA A 1 109 ? 4.515 2.933 6.074 1.00 73.62 109 ALA A C 1
ATOM 853 O O . ALA A 1 109 ? 3.330 2.882 5.728 1.00 73.62 109 ALA A O 1
ATOM 854 N N . PRO A 1 110 ? 4.851 2.963 7.382 1.00 68.06 110 PRO A N 1
ATOM 855 C CA . PRO A 1 110 ? 3.887 2.819 8.474 1.00 68.06 110 PRO A CA 1
ATOM 856 C C . PRO A 1 110 ? 3.140 4.139 8.741 1.00 68.06 110 PRO A C 1
ATOM 858 O O . PRO A 1 110 ? 3.001 4.589 9.877 1.00 68.06 110 PRO A O 1
ATOM 861 N N . ILE A 1 111 ? 2.677 4.788 7.676 1.00 72.69 111 ILE A N 1
ATOM 862 C CA . ILE A 1 111 ? 1.950 6.054 7.699 1.00 72.69 111 ILE A CA 1
ATOM 863 C C . ILE A 1 111 ? 0.461 5.719 7.672 1.00 72.69 111 ILE A C 1
ATOM 865 O O . ILE A 1 111 ? 0.027 5.000 6.782 1.00 72.69 111 ILE A O 1
ATOM 869 N N . ALA A 1 112 ? -0.329 6.241 8.614 1.00 70.44 112 ALA A N 1
ATOM 870 C CA . ALA A 1 112 ? -1.756 5.906 8.758 1.00 70.44 112 ALA A CA 1
ATOM 871 C C . ALA A 1 112 ? -2.606 6.128 7.494 1.00 70.44 112 ALA A C 1
ATOM 873 O O . ALA A 1 112 ? -3.632 5.479 7.335 1.00 70.44 112 ALA A O 1
ATOM 874 N N . ILE A 1 113 ? -2.189 7.030 6.604 1.00 74.31 113 ILE A N 1
ATOM 875 C CA . ILE A 1 113 ? -2.878 7.296 5.333 1.00 74.31 113 ILE A CA 1
ATOM 876 C C . ILE A 1 113 ? -2.608 6.181 4.312 1.00 74.31 113 ILE A C 1
ATOM 878 O O . ILE A 1 113 ? -3.461 5.883 3.482 1.00 74.31 113 ILE A O 1
ATOM 882 N N . LEU A 1 114 ? -1.425 5.568 4.378 1.00 85.31 114 LEU A N 1
ATOM 883 C CA . LEU A 1 114 ? -0.992 4.522 3.461 1.00 85.31 114 LEU A CA 1
ATOM 884 C C . LEU A 1 114 ? -1.509 3.154 3.913 1.00 85.31 114 LEU A C 1
ATOM 886 O O . LEU A 1 114 ? -1.776 2.919 5.096 1.00 85.31 114 LEU A O 1
ATOM 890 N N . ASP A 1 115 ? -1.620 2.224 2.971 1.00 89.44 115 ASP A N 1
ATOM 891 C CA . ASP A 1 115 ? -2.203 0.901 3.214 1.00 89.44 115 ASP A CA 1
ATOM 892 C C . ASP A 1 115 ? -1.465 0.117 4.294 1.00 89.44 115 ASP A C 1
ATOM 894 O O . ASP A 1 115 ? -2.092 -0.517 5.140 1.00 89.44 115 ASP A O 1
ATOM 898 N N . GLY A 1 116 ? -0.140 0.231 4.336 1.00 86.19 116 GLY A N 1
ATOM 899 C CA . GLY A 1 116 ? 0.698 -0.347 5.378 1.00 86.19 116 GLY A CA 1
ATOM 900 C C . GLY A 1 116 ? 0.308 0.101 6.775 1.00 86.19 116 GLY A C 1
ATOM 901 O O . GLY A 1 116 ? 0.068 -0.721 7.662 1.00 86.19 116 GLY A O 1
ATOM 902 N N . GLY A 1 117 ? 0.175 1.414 6.972 1.00 84.88 117 GLY A N 1
ATOM 903 C CA . GLY A 1 117 ? -0.287 1.975 8.237 1.00 84.88 117 GLY A CA 1
ATOM 904 C C . GLY A 1 117 ? -1.697 1.510 8.594 1.00 84.88 117 GLY A C 1
ATOM 905 O O . GLY A 1 117 ? -1.945 1.175 9.750 1.00 84.88 117 GLY A O 1
ATOM 906 N N . ARG A 1 118 ? -2.590 1.388 7.608 1.00 89.38 118 ARG A N 1
ATOM 907 C CA . ARG A 1 118 ? -3.967 0.887 7.782 1.00 89.38 118 ARG A CA 1
ATOM 908 C C . ARG A 1 118 ? -4.048 -0.616 8.082 1.00 89.38 118 ARG A C 1
ATOM 910 O O . ARG A 1 118 ? -5.091 -1.082 8.527 1.00 89.38 118 ARG A O 1
ATOM 917 N N . VAL A 1 119 ? -2.960 -1.371 7.913 1.00 90.88 119 VAL A N 1
ATOM 918 C CA . VAL A 1 119 ? -2.837 -2.780 8.343 1.00 90.88 119 VAL A CA 1
ATOM 919 C C . VAL A 1 119 ? -2.107 -2.908 9.682 1.00 90.88 119 VAL A C 1
ATOM 921 O O . VAL A 1 119 ? -2.509 -3.698 10.539 1.00 90.88 119 VAL A O 1
ATOM 924 N N . ILE A 1 120 ? -1.047 -2.127 9.893 1.00 88.19 120 ILE A N 1
ATOM 925 C CA . ILE A 1 120 ? -0.211 -2.185 11.099 1.00 88.19 120 ILE A CA 1
ATOM 926 C C . ILE A 1 120 ? -0.931 -1.543 12.296 1.00 88.19 120 ILE A C 1
ATOM 928 O O . ILE A 1 120 ? -0.898 -2.103 13.396 1.00 88.19 120 ILE A O 1
ATOM 932 N N . LYS A 1 121 ? -1.650 -0.425 12.094 1.00 86.06 121 LYS A N 1
ATOM 933 C CA . LYS A 1 121 ? -2.437 0.257 13.141 1.00 86.06 121 LYS A CA 1
ATOM 934 C C . LYS A 1 121 ? -3.408 -0.696 13.827 1.00 86.06 121 LYS A C 1
ATOM 936 O O . LYS A 1 121 ? -3.329 -0.845 15.053 1.00 86.06 121 LYS A O 1
ATOM 941 N N . PRO A 1 122 ? -4.331 -1.347 13.088 1.00 86.38 122 PRO A N 1
ATOM 942 C CA . PRO A 1 122 ? -5.389 -2.118 13.717 1.00 86.38 122 PRO A CA 1
ATOM 943 C C . PRO A 1 122 ? -4.819 -3.384 14.363 1.00 86.38 122 PRO A C 1
ATOM 945 O O . PRO A 1 122 ? -5.300 -3.797 15.422 1.00 86.38 122 PRO A O 1
ATOM 948 N N . LEU A 1 123 ? -3.742 -3.939 13.792 1.00 88.31 123 LEU A N 1
ATOM 949 C CA . LEU A 1 123 ? -3.005 -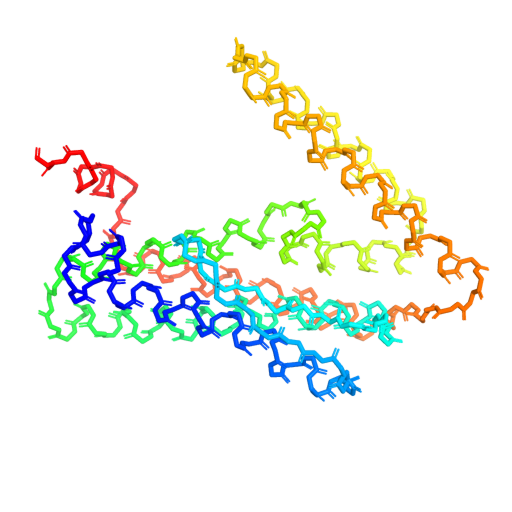5.072 14.340 1.00 88.31 123 LEU A CA 1
ATOM 950 C C . LEU A 1 123 ? -2.405 -4.742 15.713 1.00 88.31 123 LEU A C 1
ATOM 952 O O . LEU A 1 123 ? -2.708 -5.415 16.700 1.00 88.31 123 LEU A O 1
ATOM 956 N N . LEU A 1 124 ? -1.598 -3.683 15.802 1.00 86.19 124 LEU A N 1
ATOM 957 C CA . LEU A 1 124 ? -0.925 -3.319 17.049 1.00 86.19 124 LEU A CA 1
ATOM 958 C C . LEU A 1 124 ? -1.915 -2.889 18.136 1.00 86.19 124 LEU A C 1
ATOM 960 O O . LEU A 1 124 ? -1.766 -3.281 19.295 1.00 86.19 124 LEU A O 1
ATOM 964 N N . LEU A 1 125 ? -2.958 -2.133 17.773 1.00 84.88 125 LEU A N 1
ATOM 965 C CA . LEU A 1 125 ? -4.010 -1.731 18.711 1.00 84.88 125 LEU A CA 1
ATOM 966 C C . LEU A 1 125 ? -4.817 -2.920 19.242 1.00 84.88 125 LEU A C 1
ATOM 968 O O . LEU A 1 125 ? -5.231 -2.891 20.406 1.00 84.88 125 LEU A O 1
ATOM 972 N N . SER A 1 126 ? -5.027 -3.947 18.412 1.00 85.50 126 SER A N 1
ATOM 973 C CA . SER A 1 126 ? -5.740 -5.167 18.802 1.00 85.50 126 SER A CA 1
ATOM 974 C C . SER A 1 126 ? -4.902 -6.051 19.723 1.00 85.50 126 SER A C 1
ATOM 976 O O . SER A 1 126 ? -5.453 -6.572 20.690 1.00 85.50 126 SER A O 1
ATOM 978 N N . LEU A 1 127 ? -3.588 -6.155 19.483 1.00 83.94 127 LEU A N 1
ATOM 979 C CA . LEU A 1 127 ? -2.654 -6.898 20.339 1.00 83.94 127 LEU A CA 1
ATOM 980 C C . LEU A 1 127 ? -2.492 -6.240 21.712 1.00 83.94 127 LEU A C 1
ATOM 982 O O . LEU A 1 127 ? -2.761 -6.848 22.745 1.00 83.94 127 LEU A O 1
ATOM 986 N N . ASN A 1 128 ? -2.042 -4.985 21.733 1.00 82.12 128 ASN A N 1
ATOM 987 C CA . ASN A 1 128 ? -1.887 -4.215 22.958 1.00 82.12 128 ASN A CA 1
ATOM 988 C C . ASN A 1 128 ? -1.887 -2.724 22.630 1.00 82.12 128 ASN A C 1
ATOM 990 O O . ASN A 1 128 ? -0.984 -2.204 21.978 1.00 82.12 128 ASN A O 1
ATOM 994 N N . THR A 1 129 ? -2.868 -2.006 23.168 1.00 77.50 129 THR A N 1
ATOM 995 C CA . THR A 1 129 ? -3.032 -0.571 22.922 1.00 77.50 129 THR A CA 1
ATOM 996 C C . THR A 1 129 ? -1.793 0.238 23.318 1.00 77.50 129 THR A C 1
ATOM 998 O O . THR A 1 129 ? -1.462 1.192 22.622 1.00 77.50 129 THR A O 1
ATOM 1001 N N . LYS A 1 130 ? -1.062 -0.157 24.372 1.00 81.12 130 LYS A N 1
ATOM 1002 C CA . LYS A 1 130 ? 0.193 0.507 24.768 1.00 81.12 130 LYS A CA 1
ATOM 1003 C C . LYS A 1 130 ? 1.316 0.269 23.754 1.00 81.12 130 LYS A C 1
ATOM 1005 O O . LYS A 1 130 ? 2.047 1.206 23.459 1.00 81.12 130 LYS A O 1
ATOM 1010 N N . LEU A 1 131 ? 1.426 -0.945 23.202 1.00 77.94 131 LEU A N 1
ATOM 1011 C CA . LEU A 1 131 ? 2.415 -1.262 22.161 1.00 77.94 131 LEU A CA 1
ATOM 1012 C C . LEU A 1 131 ? 2.122 -0.507 20.867 1.00 77.94 131 LEU A C 1
ATOM 1014 O O . LEU A 1 131 ? 3.041 0.058 20.289 1.00 77.94 131 LEU A O 1
ATOM 1018 N N . GLY A 1 132 ? 0.854 -0.445 20.446 1.00 75.00 132 GLY A N 1
ATOM 1019 C CA . GLY A 1 132 ? 0.465 0.350 19.280 1.00 75.00 132 GLY A CA 1
ATOM 1020 C C . GLY A 1 132 ? 0.841 1.817 19.441 1.00 75.00 132 GLY A C 1
ATOM 1021 O O . GLY A 1 132 ? 1.501 2.375 18.574 1.00 75.00 132 GLY A O 1
ATOM 1022 N N . ILE A 1 133 ? 0.517 2.418 20.587 1.00 75.44 133 ILE A N 1
ATOM 1023 C CA . ILE A 1 133 ? 0.900 3.803 20.887 1.00 75.44 133 ILE A CA 1
ATOM 1024 C C . ILE A 1 133 ? 2.426 3.974 20.880 1.00 75.44 133 ILE A C 1
ATOM 1026 O O . ILE A 1 133 ? 2.934 4.895 20.247 1.00 75.44 133 ILE A O 1
ATOM 1030 N N . GLY A 1 134 ? 3.160 3.076 21.543 1.00 78.12 134 GLY A N 1
ATOM 1031 C CA . GLY A 1 134 ? 4.621 3.120 21.595 1.00 78.12 134 GLY A CA 1
ATOM 1032 C C . GLY A 1 134 ? 5.267 3.016 20.214 1.00 78.12 134 GLY A C 1
ATOM 1033 O O . GLY A 1 134 ? 6.178 3.780 19.913 1.00 78.12 134 GLY A O 1
ATOM 1034 N N . PHE A 1 135 ? 4.757 2.134 19.353 1.00 77.06 135 PHE A N 1
ATOM 1035 C CA . PHE A 1 135 ? 5.212 2.007 17.971 1.00 77.06 135 PHE A CA 1
ATOM 1036 C C . PHE A 1 135 ? 4.994 3.302 17.185 1.00 77.06 135 PHE A C 1
ATOM 1038 O O . PHE A 1 135 ? 5.916 3.762 16.526 1.00 77.06 135 PHE A O 1
ATOM 1045 N N . TYR A 1 136 ? 3.829 3.942 17.311 1.00 71.00 136 TYR A N 1
ATOM 1046 C CA . TYR A 1 136 ? 3.558 5.210 16.628 1.00 71.00 136 TYR A CA 1
ATOM 1047 C C . TYR A 1 136 ? 4.454 6.356 17.103 1.00 71.00 136 TYR A C 1
ATOM 1049 O O . TYR A 1 136 ? 4.990 7.086 16.270 1.00 71.00 136 TYR A O 1
ATOM 1057 N N . TYR A 1 137 ? 4.684 6.483 18.413 1.00 74.81 137 TYR A N 1
ATOM 1058 C CA . TYR A 1 137 ? 5.646 7.458 18.939 1.00 74.81 137 TYR A CA 1
ATOM 1059 C C . TYR A 1 137 ? 7.080 7.151 18.494 1.00 74.81 137 TYR A C 1
ATOM 1061 O O . TYR A 1 137 ? 7.837 8.065 18.175 1.00 74.81 137 TYR A O 1
ATOM 1069 N N . PHE A 1 138 ? 7.463 5.876 18.424 1.00 77.31 138 PHE A N 1
ATOM 1070 C CA . PHE A 1 138 ? 8.770 5.482 17.908 1.00 77.31 138 PHE A CA 1
ATOM 1071 C C . PHE A 1 138 ? 8.916 5.824 16.419 1.00 77.31 138 PHE A C 1
ATOM 1073 O O . PHE A 1 138 ? 9.903 6.445 16.034 1.00 77.31 138 PHE A O 1
ATOM 1080 N N . SER A 1 139 ? 7.921 5.492 15.590 1.00 69.94 139 SER A N 1
ATOM 1081 C CA . SER A 1 139 ? 7.888 5.857 14.170 1.00 69.94 139 SER A CA 1
ATOM 1082 C C . SER A 1 139 ? 7.936 7.374 13.969 1.00 69.94 139 SER A C 1
ATOM 1084 O O . SER A 1 139 ? 8.611 7.836 13.049 1.00 69.94 139 SER A O 1
ATOM 1086 N N . PHE A 1 140 ? 7.287 8.149 14.846 1.00 70.56 140 PHE A N 1
ATOM 1087 C CA . PHE A 1 140 ? 7.376 9.612 14.893 1.00 70.56 140 PHE A CA 1
ATOM 1088 C C . PHE A 1 140 ? 8.821 10.087 15.102 1.00 70.56 140 PHE A C 1
ATOM 1090 O O . PHE A 1 140 ? 9.352 10.819 14.266 1.00 70.56 140 PHE A O 1
ATOM 1097 N N . VAL A 1 141 ? 9.482 9.630 16.172 1.00 74.25 141 VAL A N 1
ATOM 1098 C CA . VAL A 1 141 ? 10.863 10.031 16.490 1.00 74.25 141 VAL A CA 1
ATOM 1099 C C . VAL A 1 141 ? 11.829 9.584 15.393 1.00 74.25 141 VAL A C 1
ATOM 1101 O O . VAL A 1 141 ? 12.647 10.378 14.938 1.00 74.25 141 VAL A O 1
ATOM 1104 N N . ALA A 1 142 ? 11.713 8.343 14.918 1.00 72.12 142 ALA A N 1
ATOM 1105 C CA . ALA A 1 142 ? 12.554 7.815 13.848 1.00 72.12 142 ALA A CA 1
ATOM 1106 C C . ALA A 1 142 ? 12.417 8.634 12.554 1.00 72.12 142 ALA A C 1
ATOM 1108 O O . ALA A 1 142 ? 13.424 8.973 11.937 1.00 72.12 142 ALA A O 1
ATOM 1109 N N . SER A 1 143 ? 11.190 9.011 12.179 1.00 67.00 143 SER A N 1
ATOM 1110 C CA . SER A 1 143 ? 10.943 9.852 11.001 1.00 67.00 143 SER A CA 1
ATOM 1111 C C . SER A 1 143 ? 11.536 11.248 11.179 1.00 67.00 143 SER A C 1
ATOM 1113 O O . SER A 1 143 ? 12.202 11.743 10.274 1.00 67.00 143 SER A O 1
ATOM 1115 N N . PHE A 1 144 ? 11.367 11.866 12.353 1.00 69.50 144 PHE A N 1
ATOM 1116 C CA . PHE A 1 144 ? 11.968 13.165 12.663 1.00 69.50 144 PHE A CA 1
ATOM 1117 C C . PHE A 1 144 ? 13.501 13.126 12.571 1.00 69.50 144 PHE A C 1
ATOM 1119 O O . PHE A 1 144 ? 14.098 13.992 11.938 1.00 69.50 144 PHE A O 1
ATOM 1126 N N . LEU A 1 145 ? 14.140 12.096 13.132 1.00 71.88 145 LEU A N 1
ATOM 1127 C CA . LEU A 1 145 ? 15.596 11.921 13.085 1.00 71.88 145 LEU A CA 1
ATOM 1128 C C . LEU A 1 145 ? 16.115 11.658 11.664 1.00 71.88 145 LEU A C 1
ATOM 1130 O O . LEU A 1 145 ? 17.166 12.176 11.284 1.00 71.88 145 LEU A O 1
ATOM 1134 N N . LEU A 1 146 ? 15.383 10.884 10.860 1.00 65.69 146 LEU A N 1
ATOM 1135 C CA . LEU A 1 146 ? 15.734 10.628 9.461 1.00 65.69 146 LEU A CA 1
ATOM 1136 C C . LEU A 1 146 ? 15.681 11.933 8.654 1.00 65.69 146 LEU A C 1
ATOM 1138 O O . LEU A 1 146 ? 16.620 12.267 7.938 1.00 65.69 146 LEU A O 1
ATOM 1142 N N . VAL A 1 147 ? 14.618 12.714 8.843 1.00 64.31 147 VAL A N 1
ATOM 1143 C CA . VAL A 1 147 ? 14.392 14.000 8.171 1.00 64.31 147 VAL A CA 1
ATOM 1144 C C . VAL A 1 147 ? 15.373 15.082 8.637 1.00 64.31 147 VAL A C 1
ATOM 1146 O O . VAL A 1 147 ? 15.796 15.899 7.819 1.00 64.31 147 VAL A O 1
ATOM 1149 N N . TRP A 1 148 ? 15.786 15.072 9.910 1.00 65.94 148 TRP A N 1
ATOM 1150 C CA . TRP A 1 148 ? 16.765 16.014 10.472 1.00 65.94 148 TRP A CA 1
ATOM 1151 C C . TRP A 1 148 ? 18.086 16.025 9.690 1.00 65.94 148 TRP A C 1
ATOM 1153 O O . TRP A 1 148 ? 18.697 17.076 9.514 1.00 65.94 148 TRP A O 1
ATOM 1163 N N . ASN A 1 149 ? 18.484 14.876 9.139 1.00 62.94 149 ASN A N 1
ATOM 1164 C CA . ASN A 1 149 ? 19.683 14.753 8.309 1.00 62.94 149 ASN A CA 1
ATOM 1165 C C . ASN A 1 149 ? 19.520 15.337 6.892 1.00 62.94 149 ASN A C 1
ATOM 1167 O O . ASN A 1 149 ? 20.516 15.615 6.233 1.00 62.94 149 ASN A O 1
ATOM 1171 N N . PHE A 1 150 ? 18.286 15.550 6.420 1.00 64.12 150 PHE A N 1
ATOM 1172 C CA . PHE A 1 150 ? 17.988 16.010 5.058 1.00 64.12 150 PHE A CA 1
ATOM 1173 C C . PHE A 1 150 ? 17.751 17.529 4.933 1.00 64.12 150 PHE A C 1
ATOM 1175 O O . PHE A 1 150 ? 17.450 17.987 3.834 1.00 64.12 150 PHE A O 1
ATOM 1182 N N . MET A 1 151 ? 17.911 18.304 6.022 1.00 60.28 151 MET A N 1
ATOM 1183 C CA . MET A 1 151 ? 18.148 19.770 6.091 1.00 60.28 151 MET A CA 1
ATOM 1184 C C . MET A 1 151 ? 17.316 20.705 5.180 1.00 60.28 151 MET A C 1
ATOM 1186 O O . MET A 1 151 ? 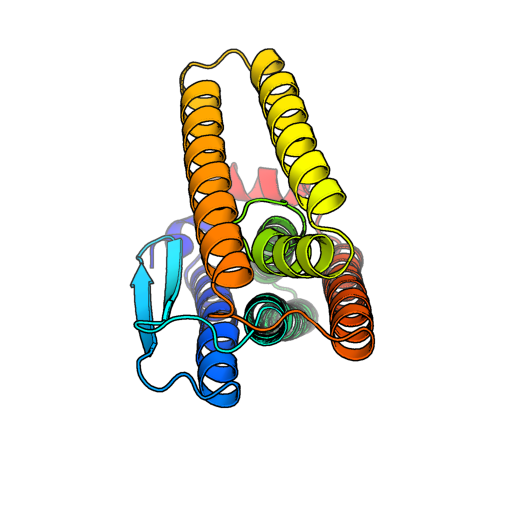17.677 21.865 4.997 1.00 60.28 151 MET A O 1
ATOM 1190 N N . SER A 1 152 ? 16.185 20.267 4.625 1.00 70.50 152 SER A N 1
ATOM 1191 C CA . SER A 1 152 ? 15.293 21.131 3.851 1.00 70.50 152 SER A CA 1
ATOM 1192 C C . SER A 1 152 ? 14.022 21.416 4.649 1.00 70.50 152 SER A C 1
ATOM 1194 O O . SER A 1 152 ? 13.401 20.514 5.217 1.00 70.50 152 SER A O 1
ATOM 1196 N N . LEU A 1 153 ? 13.618 22.689 4.686 1.00 65.31 153 LEU A N 1
ATOM 1197 C CA . LEU A 1 153 ? 12.376 23.134 5.328 1.00 65.31 153 LEU A CA 1
ATOM 1198 C C . LEU A 1 153 ? 11.159 22.348 4.805 1.00 65.31 153 LEU A C 1
ATOM 1200 O O . LEU A 1 153 ? 10.237 22.046 5.556 1.00 65.31 153 LEU A O 1
ATOM 1204 N N . PHE A 1 154 ? 11.198 21.950 3.532 1.00 67.31 154 PHE A N 1
ATOM 1205 C CA . PHE A 1 154 ? 10.178 21.129 2.892 1.00 67.31 154 PHE A CA 1
ATOM 1206 C C . PHE A 1 154 ? 10.056 19.739 3.532 1.00 67.31 154 PHE A C 1
ATOM 1208 O O . PHE A 1 154 ? 8.951 19.302 3.855 1.00 67.31 154 PHE A O 1
ATOM 1215 N N . THR A 1 155 ? 11.181 19.067 3.788 1.00 67.50 155 THR A N 1
ATOM 1216 C CA . THR A 1 155 ? 11.193 17.740 4.417 1.00 67.50 155 THR A CA 1
ATOM 1217 C C . THR A 1 155 ? 10.657 17.798 5.851 1.00 67.50 155 THR A C 1
ATOM 1219 O O . THR A 1 155 ? 9.904 16.916 6.264 1.00 67.50 155 THR A O 1
ATOM 1222 N N . LEU A 1 156 ? 10.980 18.865 6.592 1.00 67.00 156 LEU A N 1
ATOM 1223 C CA . LEU A 1 156 ? 10.480 19.090 7.953 1.00 67.00 156 LEU A CA 1
ATOM 1224 C C . LEU A 1 156 ? 8.966 19.340 7.990 1.00 67.00 156 LEU A C 1
ATOM 1226 O O . LEU A 1 156 ? 8.283 18.769 8.837 1.00 67.00 156 LEU A O 1
ATOM 1230 N N . ILE A 1 157 ? 8.431 20.144 7.064 1.00 68.12 157 ILE A N 1
ATOM 1231 C CA . ILE A 1 157 ? 6.987 20.426 6.977 1.00 68.12 157 ILE A CA 1
ATOM 1232 C C . ILE A 1 157 ? 6.206 19.153 6.639 1.00 68.12 157 ILE A C 1
ATOM 1234 O O . ILE A 1 157 ? 5.207 18.857 7.291 1.00 68.12 157 ILE A O 1
ATOM 1238 N N . ILE A 1 158 ? 6.669 18.373 5.657 1.00 71.94 158 ILE A N 1
ATOM 1239 C CA . ILE A 1 158 ? 6.031 17.101 5.292 1.00 71.94 158 ILE A CA 1
ATOM 1240 C C . ILE A 1 158 ? 6.083 16.114 6.460 1.00 71.94 158 ILE A C 1
ATOM 1242 O O . ILE A 1 158 ? 5.066 15.497 6.776 1.00 71.94 158 ILE A O 1
ATOM 1246 N N . GLY A 1 159 ? 7.226 16.020 7.147 1.00 71.81 159 GLY A N 1
ATOM 1247 C CA . GLY A 1 159 ? 7.351 15.237 8.373 1.00 71.81 159 GLY A CA 1
ATOM 1248 C C . GLY A 1 159 ? 6.315 15.659 9.415 1.00 71.81 159 GLY A C 1
ATOM 1249 O O . GLY A 1 159 ? 5.521 14.834 9.853 1.00 71.81 159 GLY A O 1
ATOM 1250 N N . PHE A 1 160 ? 6.250 16.947 9.755 1.00 67.50 160 PHE A N 1
ATOM 1251 C CA . PHE A 1 160 ? 5.301 17.482 10.735 1.00 67.50 160 PHE A CA 1
ATOM 1252 C C . PHE A 1 160 ? 3.830 17.203 10.374 1.00 67.50 160 PHE A C 1
ATOM 1254 O O . PHE A 1 160 ? 3.053 16.780 11.230 1.00 67.50 160 PHE A O 1
ATOM 1261 N N . LEU A 1 161 ? 3.445 17.363 9.105 1.00 69.75 161 LEU A N 1
ATOM 1262 C CA . LEU A 1 161 ? 2.082 17.076 8.643 1.00 69.75 161 LEU A CA 1
ATOM 1263 C C . LEU A 1 161 ? 1.736 15.588 8.743 1.00 69.75 161 LEU A C 1
ATOM 1265 O O . LEU A 1 161 ? 0.665 15.242 9.239 1.00 69.75 161 LEU A O 1
ATOM 1269 N N . ILE A 1 162 ? 2.644 14.702 8.317 1.00 70.81 162 ILE A N 1
ATOM 1270 C CA . ILE A 1 162 ? 2.460 13.246 8.424 1.00 70.81 162 ILE A CA 1
ATOM 1271 C C . ILE A 1 162 ? 2.207 12.854 9.877 1.00 70.81 162 ILE A C 1
ATOM 1273 O O . ILE A 1 162 ? 1.311 12.065 10.164 1.00 70.81 162 ILE A O 1
ATOM 1277 N N . ILE A 1 163 ? 2.968 13.444 10.792 1.00 68.38 163 ILE A N 1
ATOM 1278 C CA . ILE A 1 163 ? 2.876 13.198 12.228 1.00 68.38 163 ILE A CA 1
ATOM 1279 C C . ILE A 1 163 ? 1.519 13.634 12.771 1.00 68.38 163 ILE A C 1
ATOM 1281 O O . ILE A 1 163 ? 0.873 12.875 13.490 1.00 68.38 163 ILE A O 1
ATOM 1285 N N . GLN A 1 164 ? 1.074 14.840 12.428 1.00 65.69 164 GLN A N 1
ATOM 1286 C CA . GLN A 1 164 ? -0.183 15.372 12.941 1.00 65.69 164 GLN A CA 1
ATOM 1287 C C . GLN A 1 164 ? -1.388 14.563 12.439 1.00 65.69 164 GLN A C 1
ATOM 1289 O O . GLN A 1 164 ? -2.361 14.340 13.167 1.00 65.69 164 GLN A O 1
ATOM 1294 N N . ILE A 1 165 ? -1.298 14.045 11.214 1.00 72.56 165 ILE A N 1
ATOM 1295 C CA . ILE A 1 165 ? -2.294 13.123 10.664 1.00 72.56 165 ILE A CA 1
ATOM 1296 C C . ILE A 1 165 ? -2.244 11.770 11.394 1.00 72.56 165 ILE A C 1
ATOM 1298 O O . ILE A 1 165 ? -3.285 11.216 11.738 1.00 72.56 165 ILE A O 1
ATOM 1302 N N . LEU A 1 166 ? -1.048 11.263 11.698 1.00 69.19 166 LEU A N 1
ATOM 1303 C CA . LEU A 1 166 ? -0.843 10.012 12.435 1.00 69.19 166 LEU A CA 1
ATOM 1304 C C . LEU A 1 166 ? -1.432 10.068 13.851 1.00 69.19 166 LEU A C 1
ATOM 1306 O O . LEU A 1 166 ? -2.125 9.146 14.280 1.00 69.19 166 LEU A O 1
ATOM 1310 N N . GLU A 1 167 ? -1.167 11.156 14.576 1.00 71.00 167 GLU A N 1
ATOM 1311 C CA . G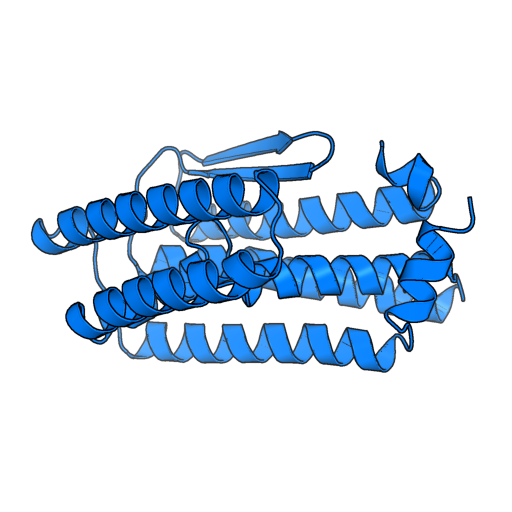LU A 1 167 ? -1.631 11.350 15.949 1.00 71.00 167 GLU A CA 1
ATOM 1312 C C . GLU A 1 167 ? -3.154 11.506 16.012 1.00 71.00 167 GLU A C 1
ATOM 1314 O O . GLU A 1 167 ? -3.806 10.870 16.845 1.00 71.00 167 GLU A O 1
ATOM 1319 N N . SER A 1 168 ? -3.730 12.301 15.106 1.00 72.31 168 SER A N 1
ATOM 1320 C CA . SER A 1 168 ? -5.181 12.511 15.046 1.00 72.31 168 SER A CA 1
ATOM 1321 C C . SER A 1 168 ? -5.944 11.229 14.695 1.00 72.31 168 SER A C 1
ATOM 1323 O O . SER A 1 168 ? -6.943 10.921 15.352 1.00 72.31 168 SER A O 1
ATOM 1325 N N . ASP A 1 169 ? -5.453 10.434 13.741 1.00 77.12 169 ASP A N 1
ATOM 1326 C CA . ASP A 1 169 ? -6.047 9.141 13.379 1.00 77.12 169 ASP A CA 1
ATOM 1327 C C . ASP A 1 169 ? -5.941 8.110 14.519 1.00 77.12 169 ASP A C 1
ATOM 1329 O O . ASP A 1 169 ? -6.914 7.416 14.852 1.00 77.12 169 ASP A O 1
ATOM 1333 N N . LEU A 1 170 ? -4.786 8.047 15.192 1.00 76.44 170 LEU A N 1
ATOM 1334 C CA . LEU A 1 170 ? -4.588 7.169 16.344 1.00 76.44 170 LEU A CA 1
ATOM 1335 C C . LEU A 1 170 ? -5.498 7.565 17.514 1.00 76.44 170 LEU A C 1
ATOM 1337 O O . LEU A 1 170 ? -6.111 6.697 18.142 1.00 76.44 170 LEU A O 1
ATOM 1341 N N . TYR A 1 171 ? -5.618 8.863 17.803 1.00 76.12 171 TYR A N 1
ATOM 1342 C CA . TYR A 1 171 ? -6.516 9.386 18.832 1.00 76.12 171 TYR A CA 1
ATOM 1343 C C . TYR A 1 171 ? -7.979 9.049 18.523 1.00 76.12 171 TYR A C 1
ATOM 1345 O O . TYR A 1 171 ? -8.669 8.483 19.375 1.00 76.12 171 TYR A O 1
ATOM 1353 N N . ALA A 1 172 ? -8.433 9.296 17.292 1.00 78.94 172 ALA A N 1
ATOM 1354 C CA . ALA A 1 172 ? -9.790 8.974 16.859 1.00 78.94 172 ALA A CA 1
ATOM 1355 C C . ALA A 1 172 ? -10.089 7.473 17.003 1.00 78.94 172 ALA A C 1
ATOM 1357 O O . ALA A 1 172 ? -11.092 7.089 17.611 1.00 78.94 172 ALA A O 1
ATOM 1358 N N . THR A 1 173 ? -9.179 6.613 16.536 1.00 78.00 173 THR A N 1
ATOM 1359 C CA . THR A 1 173 ? -9.325 5.153 16.636 1.00 78.00 173 THR A CA 1
ATOM 1360 C C . THR A 1 173 ? -9.391 4.699 18.100 1.00 78.00 173 THR A C 1
ATOM 1362 O O . THR A 1 173 ? -10.227 3.871 18.465 1.00 78.00 173 THR A O 1
ATOM 1365 N N . ARG A 1 174 ? -8.570 5.282 18.985 1.00 81.00 174 ARG A N 1
ATOM 1366 C CA . ARG A 1 174 ? -8.617 5.011 20.433 1.00 81.00 174 ARG A CA 1
ATOM 1367 C C . ARG A 1 174 ? -9.953 5.400 21.051 1.00 81.00 174 ARG A C 1
ATOM 1369 O O . ARG A 1 174 ? -10.495 4.617 21.829 1.00 81.00 174 ARG A O 1
ATOM 1376 N N . CYS A 1 175 ? -10.486 6.572 20.716 1.00 80.06 175 CYS A N 1
ATOM 1377 C CA . CYS A 1 175 ? -11.793 7.011 21.197 1.00 80.06 175 CYS A CA 1
ATOM 1378 C C . CYS A 1 175 ? -12.903 6.057 20.744 1.00 80.06 175 CYS A C 1
ATOM 1380 O O . CYS A 1 175 ? -13.791 5.741 21.534 1.00 80.06 175 CYS A O 1
ATOM 1382 N N . LEU A 1 176 ? -12.841 5.550 19.511 1.00 83.12 176 LEU A N 1
ATOM 1383 C CA . LEU A 1 176 ? -13.804 4.567 19.011 1.00 83.12 176 LEU A CA 1
ATOM 1384 C C . LEU A 1 176 ? -13.722 3.239 19.776 1.00 83.12 176 LEU A C 1
ATOM 1386 O O . LEU A 1 176 ? -14.762 2.700 20.151 1.00 83.12 176 LEU A O 1
ATOM 1390 N N . ILE A 1 177 ? -12.515 2.745 20.071 1.00 82.25 177 ILE A N 1
ATOM 1391 C CA . ILE A 1 177 ? -12.319 1.522 20.870 1.00 82.25 177 ILE A CA 1
ATOM 1392 C C . ILE A 1 177 ? -12.812 1.727 22.308 1.00 82.25 177 ILE A C 1
ATOM 1394 O O . ILE A 1 177 ? -13.536 0.887 22.830 1.00 82.25 177 ILE A O 1
ATOM 1398 N N . ALA A 1 178 ? -12.443 2.840 22.950 1.00 82.75 178 ALA A N 1
ATOM 1399 C CA . ALA A 1 178 ? -12.808 3.130 24.339 1.00 82.75 178 ALA A CA 1
ATOM 1400 C C . ALA A 1 178 ? -14.326 3.270 24.535 1.00 82.75 178 ALA A C 1
ATOM 1402 O O . ALA A 1 178 ? -14.845 2.904 25.584 1.00 82.75 178 ALA A O 1
ATOM 1403 N N . ASN A 1 179 ? -15.036 3.759 23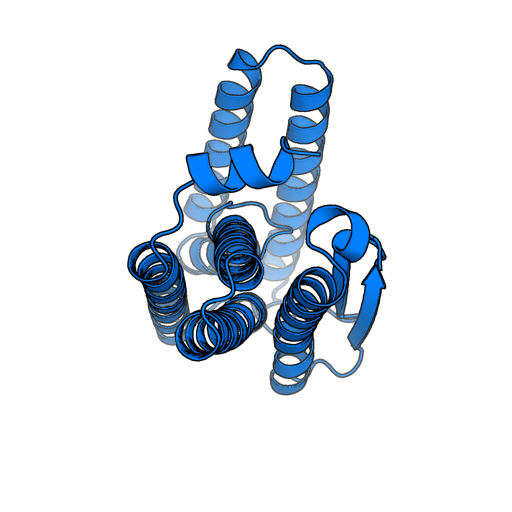.515 1.00 85.00 179 ASN A N 1
ATOM 1404 C CA . ASN A 1 179 ? -16.492 3.885 23.521 1.00 85.00 179 ASN A CA 1
ATOM 1405 C C . ASN A 1 179 ? -17.219 2.652 22.952 1.00 85.00 179 ASN A C 1
ATOM 1407 O O . ASN A 1 179 ? -18.410 2.742 22.666 1.00 85.00 179 ASN A O 1
ATOM 1411 N N . ASN A 1 180 ? -16.526 1.525 22.737 1.00 82.19 180 ASN A N 1
ATOM 1412 C CA . ASN A 1 180 ? -17.080 0.303 22.135 1.00 82.19 180 ASN A CA 1
ATOM 1413 C C . ASN A 1 180 ? -17.793 0.533 20.786 1.00 82.19 180 ASN A C 1
ATOM 1415 O O . ASN A 1 180 ? -18.722 -0.189 20.431 1.00 82.19 180 ASN A O 1
ATOM 1419 N N . LYS A 1 181 ? -17.359 1.542 20.020 1.00 84.06 181 LYS A N 1
ATOM 1420 C CA . LYS A 1 181 ? -17.908 1.870 18.694 1.00 84.06 181 LYS A CA 1
ATOM 1421 C C . LYS A 1 181 ? -17.241 1.092 17.558 1.00 84.06 181 LYS A C 1
ATOM 1423 O O . LYS A 1 181 ? -17.758 1.106 16.448 1.00 84.06 181 LYS A O 1
ATOM 1428 N N . ILE A 1 182 ? -16.103 0.441 17.815 1.00 85.25 182 ILE A N 1
ATOM 1429 C CA . ILE A 1 182 ? -15.397 -0.399 16.841 1.00 85.25 182 ILE A CA 1
ATOM 1430 C C . ILE A 1 182 ? -14.861 -1.665 17.511 1.00 85.25 182 ILE A C 1
ATOM 1432 O O . ILE A 1 182 ? -14.351 -1.629 18.632 1.00 85.25 182 ILE A O 1
ATOM 1436 N N . VAL A 1 183 ? -14.974 -2.793 16.813 1.00 89.06 183 VAL A N 1
ATOM 1437 C CA . VAL A 1 183 ? -14.541 -4.104 17.312 1.00 89.06 183 VAL A CA 1
ATOM 1438 C C . VAL A 1 183 ? -13.067 -4.343 16.968 1.00 89.06 183 VAL A C 1
ATOM 1440 O O . VAL A 1 183 ? -12.622 -4.043 15.855 1.00 89.06 183 VAL A O 1
ATOM 1443 N N . ARG A 1 184 ? -12.307 -4.882 17.931 1.00 88.62 184 ARG A N 1
ATOM 1444 C CA . ARG A 1 184 ? -10.902 -5.282 17.747 1.00 88.62 184 ARG A CA 1
ATOM 1445 C C . ARG A 1 184 ? -10.778 -6.518 16.859 1.00 88.62 184 ARG A C 1
ATOM 1447 O O . ARG A 1 184 ? -11.707 -7.311 16.761 1.00 88.62 184 ARG A O 1
ATOM 1454 N N . MET A 1 185 ? -9.607 -6.699 16.255 1.00 90.94 185 MET A N 1
ATOM 1455 C CA . MET A 1 185 ? -9.314 -7.894 15.465 1.00 90.94 185 MET A CA 1
ATOM 1456 C C . MET A 1 185 ? -9.247 -9.133 16.357 1.00 90.94 185 MET A C 1
ATOM 1458 O O . MET A 1 185 ? -8.617 -9.116 17.417 1.00 90.94 185 MET A O 1
ATOM 1462 N N . SER A 1 186 ? -9.838 -10.230 15.895 1.00 92.25 186 SER A N 1
ATOM 1463 C CA . SER A 1 186 ? -9.590 -11.557 16.454 1.00 92.25 186 SER A CA 1
ATOM 1464 C C . SER A 1 186 ? -8.170 -12.035 16.123 1.00 92.25 186 SER A C 1
ATOM 1466 O O . SER A 1 186 ? -7.555 -11.597 15.149 1.00 92.25 186 SER A O 1
ATOM 1468 N N . GLY A 1 187 ? -7.646 -12.997 16.891 1.00 89.50 187 GLY A N 1
ATOM 1469 C CA . GLY A 1 187 ? -6.315 -13.566 16.631 1.00 89.50 187 GLY A CA 1
ATOM 1470 C C . GLY A 1 187 ? -6.181 -14.207 15.241 1.00 89.50 187 GLY A C 1
ATOM 1471 O O . GLY A 1 187 ? -5.121 -14.127 14.625 1.00 89.50 187 GLY A O 1
ATOM 1472 N N . ARG A 1 188 ? -7.270 -14.782 14.707 1.00 91.56 188 ARG A N 1
ATOM 1473 C CA . ARG A 1 188 ? -7.306 -15.339 13.345 1.00 91.56 188 ARG A CA 1
ATOM 1474 C C . ARG A 1 188 ? -7.210 -14.246 12.285 1.00 91.56 188 ARG A C 1
ATOM 1476 O O . ARG A 1 188 ? -6.439 -14.393 11.343 1.00 91.56 188 ARG A O 1
ATOM 1483 N N . GLU A 1 189 ? -7.953 -13.153 12.454 1.00 92.44 189 GLU A N 1
ATOM 1484 C CA . GLU A 1 189 ? -7.880 -12.005 11.544 1.00 92.44 189 GLU A CA 1
ATOM 1485 C C . GLU A 1 189 ? -6.483 -11.390 11.562 1.00 92.44 189 GLU A C 1
ATOM 1487 O O . GLU A 1 189 ? -5.904 -11.184 10.500 1.00 92.44 189 GLU A O 1
ATOM 1492 N N . ALA A 1 190 ? -5.905 -11.189 12.749 1.00 91.62 190 ALA A N 1
ATOM 1493 C CA . ALA A 1 190 ? -4.539 -10.697 12.905 1.00 91.62 190 ALA A CA 1
ATOM 1494 C C . ALA A 1 190 ? -3.522 -11.586 12.167 1.00 91.62 190 ALA A C 1
ATOM 1496 O O . ALA A 1 190 ? -2.746 -11.085 11.355 1.00 91.62 190 ALA A O 1
ATOM 1497 N N . ALA A 1 191 ? -3.569 -12.905 12.385 1.00 92.06 191 ALA A N 1
ATOM 1498 C CA . ALA A 1 191 ? -2.682 -13.853 11.714 1.00 92.06 191 ALA A CA 1
ATOM 1499 C C . ALA A 1 191 ? -2.865 -13.837 10.188 1.00 92.06 191 ALA A C 1
ATOM 1501 O O . ALA A 1 191 ? -1.881 -13.774 9.453 1.00 92.06 191 ALA A O 1
ATOM 1502 N N . SER A 1 192 ? -4.112 -13.835 9.702 1.00 94.00 192 SER A N 1
ATOM 1503 C CA . SER A 1 192 ? -4.396 -13.776 8.263 1.00 94.00 192 SER A CA 1
ATOM 1504 C C . SER A 1 192 ? -3.903 -12.480 7.621 1.00 94.00 192 SER A C 1
ATOM 1506 O O . SER A 1 192 ? -3.333 -12.525 6.533 1.00 94.00 192 SER A O 1
ATOM 1508 N N . SER A 1 193 ? -4.048 -11.342 8.307 1.00 93.56 193 SER A N 1
ATOM 1509 C CA . SER A 1 193 ? -3.582 -10.051 7.808 1.00 93.56 193 SER A CA 1
ATOM 1510 C C . SER A 1 193 ? -2.061 -9.994 7.730 1.00 93.56 193 SER A C 1
ATOM 1512 O O . SER A 1 193 ? -1.535 -9.520 6.731 1.00 93.56 193 SER A O 1
ATOM 1514 N N . ILE A 1 194 ? -1.351 -10.526 8.733 1.00 93.31 194 ILE A N 1
ATOM 1515 C CA . ILE A 1 194 ? 0.117 -10.634 8.707 1.00 93.31 194 ILE A CA 1
ATOM 1516 C C . ILE A 1 194 ? 0.566 -11.526 7.546 1.00 93.31 194 ILE A C 1
ATOM 1518 O O . ILE A 1 194 ? 1.444 -11.140 6.778 1.00 93.31 194 ILE A O 1
ATOM 1522 N N . LEU A 1 195 ? -0.039 -12.707 7.394 1.00 95.56 195 LEU A N 1
ATOM 1523 C CA . LEU A 1 195 ? 0.318 -13.643 6.325 1.00 95.56 195 LEU A CA 1
ATOM 1524 C C . LEU A 1 195 ? 0.108 -13.026 4.940 1.00 95.56 195 LEU A C 1
ATOM 1526 O O . LEU A 1 195 ? 0.998 -13.108 4.098 1.00 95.56 195 LEU A O 1
ATOM 1530 N N . LEU A 1 196 ? -1.032 -12.368 4.716 1.00 95.56 196 LEU A N 1
ATOM 1531 C CA . LEU A 1 196 ? -1.319 -11.677 3.458 1.00 95.56 196 LEU A CA 1
ATOM 1532 C C . LEU A 1 196 ? -0.371 -10.503 3.222 1.00 95.56 196 LEU A C 1
ATOM 1534 O O . LEU A 1 196 ? 0.115 -10.338 2.106 1.00 95.56 196 LEU A O 1
ATOM 1538 N N . PHE A 1 197 ? -0.068 -9.721 4.258 1.00 94.25 197 PHE A N 1
ATOM 1539 C CA . PHE A 1 197 ? 0.876 -8.611 4.169 1.00 94.25 197 PHE A CA 1
ATOM 1540 C C . PHE A 1 197 ? 2.258 -9.087 3.699 1.00 94.25 197 PHE A C 1
ATOM 1542 O O . PHE A 1 197 ? 2.832 -8.536 2.755 1.00 94.25 197 PHE A O 1
ATOM 1549 N N . LEU A 1 198 ? 2.770 -10.157 4.314 1.00 94.62 198 LEU A N 1
ATOM 1550 C CA . LEU A 1 198 ? 4.054 -10.756 3.951 1.00 94.62 198 LEU A CA 1
ATOM 1551 C C . LEU A 1 198 ? 4.015 -11.388 2.557 1.00 94.62 198 LEU A C 1
ATOM 1553 O O . LEU A 1 198 ? 4.945 -11.192 1.781 1.00 94.62 198 LEU A O 1
ATOM 1557 N N . ALA A 1 199 ? 2.938 -12.098 2.213 1.00 96.50 199 ALA A N 1
ATOM 1558 C CA . ALA A 1 199 ? 2.789 -12.744 0.911 1.00 96.50 199 ALA A CA 1
ATOM 1559 C C . ALA A 1 199 ? 2.739 -11.728 -0.242 1.00 96.50 199 ALA A C 1
ATOM 1561 O O . ALA A 1 199 ? 3.441 -11.900 -1.237 1.00 96.50 199 ALA A O 1
ATOM 1562 N N . ILE A 1 200 ? 1.962 -10.649 -0.100 1.00 96.88 200 ILE A N 1
ATOM 1563 C CA . ILE A 1 200 ? 1.881 -9.578 -1.105 1.00 96.88 200 ILE A CA 1
ATOM 1564 C C . ILE A 1 200 ? 3.240 -8.886 -1.247 1.00 96.88 200 ILE A C 1
ATOM 1566 O O . ILE A 1 200 ? 3.717 -8.694 -2.364 1.00 96.88 200 ILE A O 1
ATOM 1570 N N . SER A 1 201 ? 3.895 -8.573 -0.126 1.00 93.25 201 SER A N 1
ATOM 1571 C CA . SER A 1 201 ? 5.226 -7.956 -0.132 1.00 93.25 201 SER A CA 1
ATOM 1572 C C . SER A 1 201 ? 6.263 -8.832 -0.830 1.00 93.25 201 SER A C 1
ATOM 1574 O O . SER A 1 201 ? 7.003 -8.349 -1.685 1.00 93.25 201 SER A O 1
ATOM 1576 N N . ALA A 1 202 ? 6.292 -10.127 -0.505 1.00 94.94 202 ALA A N 1
ATOM 1577 C CA . ALA A 1 202 ? 7.190 -11.091 -1.129 1.00 94.94 202 ALA A CA 1
ATOM 1578 C C . ALA A 1 202 ? 6.909 -11.234 -2.631 1.00 94.94 202 ALA A C 1
ATOM 1580 O O . ALA A 1 202 ? 7.848 -11.257 -3.421 1.00 94.94 202 ALA A O 1
ATOM 1581 N N . GLY A 1 203 ? 5.636 -11.270 -3.036 1.00 96.81 203 GLY A N 1
ATOM 1582 C CA . GLY A 1 203 ? 5.239 -11.326 -4.443 1.00 96.81 203 GLY A CA 1
ATOM 1583 C C . GLY A 1 203 ? 5.695 -10.099 -5.232 1.00 96.81 203 GLY A C 1
ATOM 1584 O O . GLY A 1 203 ? 6.303 -10.238 -6.291 1.00 96.81 203 GLY A O 1
ATOM 1585 N N . LEU A 1 204 ? 5.469 -8.896 -4.699 1.00 94.81 204 LEU A N 1
ATOM 1586 C CA . LEU A 1 204 ? 5.916 -7.650 -5.330 1.00 94.81 204 LEU A CA 1
ATOM 1587 C C . LEU A 1 204 ? 7.445 -7.590 -5.431 1.00 94.81 204 LEU A C 1
ATOM 1589 O O . LEU A 1 204 ? 7.976 -7.217 -6.474 1.00 94.81 204 LEU A O 1
ATOM 1593 N N . TYR A 1 205 ? 8.155 -8.000 -4.378 1.00 93.06 205 TYR A N 1
ATOM 1594 C CA . TYR A 1 205 ? 9.616 -8.047 -4.380 1.00 93.06 205 TYR A CA 1
ATOM 1595 C C . TYR A 1 205 ? 10.166 -9.082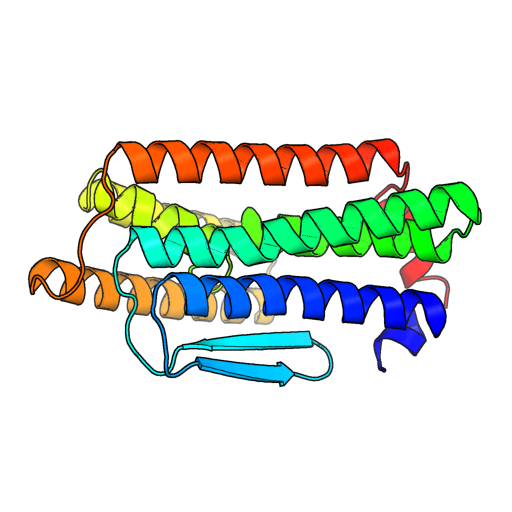 -5.374 1.00 93.06 205 TYR A C 1
ATOM 1597 O O . TYR A 1 205 ? 11.116 -8.799 -6.103 1.00 93.06 205 TYR A O 1
ATOM 1605 N N . ALA A 1 206 ? 9.531 -10.251 -5.479 1.00 95.94 206 ALA A N 1
ATOM 1606 C CA . ALA A 1 206 ? 9.885 -11.265 -6.466 1.00 95.94 206 ALA A CA 1
ATOM 1607 C C . ALA A 1 206 ? 9.714 -10.746 -7.901 1.00 95.94 206 ALA A C 1
ATOM 1609 O O . ALA A 1 206 ? 10.582 -10.983 -8.736 1.00 95.94 206 ALA A O 1
ATOM 1610 N N . ILE A 1 207 ? 8.647 -9.988 -8.184 1.00 96.19 207 ILE A N 1
ATOM 1611 C CA . ILE A 1 207 ? 8.460 -9.348 -9.495 1.00 96.19 207 ILE A CA 1
ATOM 1612 C C . ILE A 1 207 ? 9.584 -8.355 -9.776 1.00 96.19 207 ILE A C 1
ATOM 1614 O O . ILE A 1 207 ? 10.113 -8.367 -10.881 1.00 96.19 207 ILE A O 1
ATOM 1618 N N . VAL A 1 208 ? 9.987 -7.535 -8.800 1.00 93.56 208 VAL A N 1
ATOM 1619 C CA . VAL A 1 208 ? 11.113 -6.600 -8.971 1.00 93.56 208 VAL A CA 1
ATOM 1620 C C . VAL A 1 208 ? 12.390 -7.346 -9.364 1.00 93.56 208 VAL A C 1
ATOM 1622 O O . VAL A 1 208 ? 13.043 -6.951 -10.328 1.00 93.56 208 VAL A O 1
ATOM 1625 N N . ILE A 1 209 ? 12.704 -8.452 -8.681 1.00 93.12 209 ILE A N 1
ATOM 1626 C CA . ILE A 1 209 ? 13.879 -9.278 -8.995 1.00 93.12 209 ILE A CA 1
ATOM 1627 C C . ILE A 1 209 ? 13.769 -9.886 -10.400 1.00 93.12 209 ILE A C 1
ATOM 1629 O O . ILE A 1 209 ? 14.694 -9.761 -11.198 1.00 93.12 209 ILE A O 1
ATOM 1633 N N . VAL A 1 210 ? 12.641 -10.528 -10.721 1.00 94.81 210 VAL A N 1
ATOM 1634 C CA . VAL A 1 210 ? 12.438 -11.228 -12.003 1.00 94.81 210 VAL A CA 1
ATOM 1635 C C . VAL A 1 210 ? 12.385 -10.260 -13.186 1.00 94.81 210 VAL A C 1
ATOM 1637 O O . VAL A 1 210 ? 12.846 -10.591 -14.275 1.00 94.81 210 VAL A O 1
ATOM 1640 N N . ASN A 1 211 ? 11.844 -9.058 -12.988 1.00 93.31 211 ASN A N 1
ATOM 1641 C CA . ASN A 1 211 ? 11.775 -8.021 -14.016 1.00 93.31 211 ASN A CA 1
ATOM 1642 C C . ASN A 1 211 ? 13.171 -7.544 -14.455 1.00 93.31 211 ASN A C 1
ATOM 1644 O O . ASN A 1 211 ? 13.327 -7.079 -15.585 1.00 93.31 211 ASN A O 1
ATOM 1648 N N . GLY A 1 212 ? 14.178 -7.668 -13.580 1.00 90.31 212 GLY A N 1
ATOM 1649 C CA . GLY A 1 212 ? 15.579 -7.372 -13.890 1.00 90.31 212 GLY A CA 1
ATOM 1650 C C . GLY A 1 212 ? 15.889 -5.888 -14.106 1.00 90.31 212 GLY A C 1
ATOM 1651 O O . GLY A 1 212 ? 16.955 -5.570 -14.615 1.00 90.31 212 GLY A O 1
ATOM 1652 N N . VAL A 1 213 ? 14.967 -4.992 -13.743 1.00 90.56 213 VAL A N 1
ATOM 1653 C CA . VAL A 1 213 ? 15.154 -3.535 -13.790 1.00 90.56 213 VAL A CA 1
ATOM 1654 C C . VAL A 1 213 ? 15.699 -3.070 -12.446 1.00 90.56 213 VAL A C 1
ATOM 1656 O O . VAL A 1 213 ? 15.078 -3.308 -11.407 1.00 90.56 213 VAL A O 1
ATOM 1659 N N . SER A 1 214 ? 16.843 -2.395 -12.466 1.00 89.06 214 SER A N 1
ATOM 1660 C CA . SER A 1 214 ? 17.438 -1.770 -11.290 1.00 89.06 214 SER A CA 1
ATOM 1661 C C . SER A 1 214 ? 16.895 -0.357 -11.061 1.00 89.06 214 SER A C 1
ATOM 1663 O O . SER A 1 214 ? 16.294 0.272 -11.933 1.00 89.06 214 SER A O 1
ATOM 1665 N N . TYR A 1 215 ? 17.152 0.186 -9.869 1.00 84.62 215 TYR A N 1
ATOM 1666 C CA . TYR A 1 215 ? 16.872 1.596 -9.598 1.00 84.62 215 TYR A CA 1
ATOM 1667 C C . TYR A 1 215 ? 17.695 2.537 -10.498 1.00 84.62 215 TYR A C 1
ATOM 1669 O O . TYR A 1 215 ? 17.209 3.607 -10.849 1.00 84.62 215 TYR A O 1
ATOM 1677 N N . GLY A 1 216 ? 18.906 2.132 -10.907 1.00 84.81 216 GLY A N 1
ATOM 1678 C CA . GLY A 1 216 ? 19.730 2.892 -11.852 1.00 84.81 216 GLY A CA 1
ATOM 1679 C C . GLY A 1 216 ? 19.051 3.029 -13.213 1.00 84.81 216 GLY A C 1
ATOM 1680 O O . GLY A 1 216 ? 18.872 4.147 -13.684 1.00 84.81 216 GLY A O 1
ATOM 1681 N N . ASP A 1 217 ? 18.564 1.915 -13.762 1.00 87.06 217 ASP A N 1
ATOM 1682 C CA . ASP A 1 217 ? 17.848 1.868 -15.048 1.00 87.06 217 ASP A CA 1
ATOM 1683 C C . ASP A 1 217 ? 16.576 2.733 -15.031 1.00 87.06 217 ASP A C 1
ATOM 1685 O O . ASP A 1 217 ? 16.233 3.405 -16.006 1.00 87.06 217 ASP A O 1
ATOM 1689 N N . PHE A 1 218 ? 15.867 2.731 -13.895 1.00 86.56 218 PHE A N 1
ATOM 1690 C CA . PHE A 1 218 ? 14.711 3.597 -13.672 1.00 86.56 218 PHE A CA 1
ATOM 1691 C C . PHE A 1 218 ? 15.099 5.079 -13.663 1.00 86.56 218 PHE A C 1
ATOM 1693 O O . PHE A 1 218 ? 14.430 5.887 -14.307 1.00 86.56 218 PHE A O 1
ATOM 1700 N N . MET A 1 219 ? 16.158 5.444 -12.937 1.00 85.25 219 MET A N 1
ATOM 1701 C CA . MET A 1 219 ? 16.611 6.831 -12.859 1.00 85.25 219 MET A CA 1
ATOM 1702 C C . MET A 1 219 ? 17.092 7.332 -14.215 1.00 85.25 219 MET A C 1
ATOM 1704 O O . MET A 1 219 ? 16.667 8.411 -14.614 1.00 85.25 219 MET A O 1
ATOM 1708 N N . GLU A 1 220 ? 17.877 6.528 -14.936 1.00 87.38 220 GLU A N 1
ATOM 1709 C CA . GLU A 1 220 ? 18.317 6.822 -16.301 1.00 87.38 220 GLU A CA 1
ATOM 1710 C C . GLU A 1 220 ? 17.105 7.100 -17.192 1.00 87.38 220 GLU A C 1
ATOM 1712 O O . GLU A 1 220 ? 16.976 8.206 -17.702 1.00 87.38 220 GLU A O 1
ATOM 1717 N N . PHE A 1 221 ? 16.127 6.189 -17.249 1.00 86.00 221 PHE A N 1
ATOM 1718 C CA . PHE A 1 221 ? 14.901 6.379 -18.035 1.00 86.00 221 PHE A CA 1
ATOM 1719 C C . PHE A 1 221 ? 14.131 7.669 -17.695 1.00 86.00 221 PHE A C 1
ATOM 1721 O O . PHE A 1 221 ? 13.530 8.286 -18.573 1.00 86.00 221 PHE A O 1
ATOM 1728 N N . MET A 1 222 ? 14.111 8.074 -16.422 1.00 79.31 222 MET A N 1
ATOM 1729 C CA . MET A 1 222 ? 13.412 9.286 -15.981 1.00 79.31 222 MET A CA 1
ATOM 1730 C C . MET A 1 222 ? 14.188 10.572 -16.291 1.00 79.31 222 MET A C 1
ATOM 1732 O O . MET A 1 222 ? 13.563 11.627 -16.450 1.00 79.31 222 MET A O 1
ATOM 1736 N N . THR A 1 223 ? 15.520 10.498 -16.347 1.00 79.50 223 THR A N 1
ATOM 1737 C CA . THR A 1 223 ? 16.409 11.631 -16.642 1.00 79.50 223 THR A CA 1
ATOM 1738 C C . THR A 1 223 ? 16.699 11.810 -18.124 1.00 79.50 223 THR A C 1
ATOM 1740 O O . THR A 1 223 ? 16.951 12.939 -18.528 1.00 79.50 223 THR A O 1
ATOM 1743 N N . ASP A 1 224 ? 16.628 10.740 -18.919 1.00 64.56 224 ASP A N 1
ATOM 1744 C CA . ASP A 1 224 ? 16.979 10.711 -20.348 1.00 64.56 224 ASP A CA 1
ATOM 1745 C C . ASP A 1 224 ? 15.862 11.295 -21.242 1.00 64.56 224 ASP A C 1
ATOM 1747 O O . ASP A 1 224 ? 15.463 10.734 -22.265 1.00 64.56 224 ASP A O 1
ATOM 1751 N N . LYS A 1 225 ? 15.309 12.435 -20.810 1.00 52.88 225 LYS A N 1
ATOM 1752 C CA . LYS A 1 225 ? 14.520 13.323 -21.666 1.00 52.88 225 LYS A CA 1
ATOM 1753 C C . LYS A 1 225 ? 15.419 14.125 -22.592 1.00 52.88 225 LYS A C 1
ATOM 1755 O O . LYS A 1 225 ? 16.393 14.721 -22.085 1.00 52.88 225 LYS A O 1
#

Organism: NCBI:txid1802681

InterPro domains:
  IPR008915 Peptidase M50 [PF02163] (14-87)

Radius of gyration: 18.51 Å; chains: 1; bounding box: 42×38×51 Å

Foldseek 3Di:
DVQCVQLNDPLSVLLLVLLQQLQVQLVVLCVVQVQPQWDWAADPPPHIHIDGPDDRQALLSLLNSLLRSLVSLLVSLVVLLVVCVVVVDPSSLLSSLVSLVVSLCLQPLCQCVGSVVSNLQLLQCLVPVVRSVVVLVVSLVVQCVVLVVVPDPVSVVVSVVSNVNSVVVSVVVVVCVVVVVHYGDDPVSSVVSVVSSVVSNVSSVVSNVSSVDDPVNSVCSRPVD

Sequence (225 aa):
MIWGFFYGFIAGTAFTLSLLFHEYGHYYWMGREGIKNKTMMMIPPFGAIAIPKEPWSSLGAEARIALAGPGFGLVSAVALLLTGVVFGSYKIKITTFTVCLVNLFNFWAPIAILDGGRVIKPLLLSLNTKLGIGFYYFSFVASFLLVWNFMSLFTLIIGFLIIQILESDLYATRCLIANNKIVRMSGREAASSILLFLAISAGLYAIVIVNGVSYGDFMEFMTDK

pLDDT: mean 84.34, std 10.13, range [52.88, 97.81]

Secondary structure (DSSP, 8-state):
-TTHHHH-HHHHHHHHHHHHHHHHHHHHHHHHTT--SEEEEEETTTEEEEEESS--SBHHHHHHHHHHHHHHHHHHHHHHHHHHHHH--HHHHHHHHHHHHHHHHHHHS--TTSHHHHHHHHHHHHH-HHHHHHHHHHHHHHHHHHHHTT--HHHHHHHHHHHHHHHHHHHHHHHHHHTT-SBPPPHHHHHHHHHHHHHHHHHHHHHHHHHT--HHHHHHHHH--